Protein AF-U5CU03-F1 (afdb_monomer_lite)

Structure (mmCIF, N/CA/C/O backbone):
data_AF-U5CU03-F1
#
_entry.id   AF-U5CU03-F1
#
loop_
_atom_site.group_PDB
_atom_site.id
_atom_site.type_symbol
_atom_site.label_atom_id
_atom_site.label_alt_id
_atom_site.label_comp_id
_atom_site.label_asym_id
_atom_site.label_entity_id
_atom_site.label_seq_id
_atom_site.pdbx_PDB_ins_code
_atom_site.Cartn_x
_atom_site.Cartn_y
_atom_site.Cartn_z
_atom_site.occupancy
_atom_site.B_iso_or_equiv
_atom_site.auth_seq_id
_atom_site.auth_comp_id
_atom_site.auth_asym_id
_atom_site.auth_atom_id
_atom_site.pdbx_PDB_model_num
ATOM 1 N N . VAL A 1 1 ? 3.686 0.710 28.497 1.00 61.91 1 VAL A N 1
ATOM 2 C CA . VAL A 1 1 ? 3.026 -0.310 27.629 1.00 61.91 1 VAL A CA 1
ATOM 3 C C . VAL A 1 1 ? 1.518 -0.444 27.885 1.00 61.91 1 VAL A C 1
ATOM 5 O O . VAL A 1 1 ? 0.756 -0.283 26.942 1.00 61.91 1 VAL A O 1
ATOM 8 N N . LYS A 1 2 ? 1.032 -0.683 29.124 1.00 77.12 2 LYS A N 1
ATOM 9 C CA . LYS A 1 2 ? -0.429 -0.710 29.413 1.00 77.12 2 LYS A CA 1
ATOM 10 C C . LYS A 1 2 ? -1.143 0.608 29.060 1.00 77.12 2 LYS A C 1
ATOM 12 O O . LYS A 1 2 ? -2.299 0.576 28.653 1.00 77.12 2 LYS A O 1
ATOM 17 N N . GLU A 1 3 ? -0.453 1.739 29.200 1.00 85.81 3 GLU A N 1
ATOM 18 C CA . GLU A 1 3 ? -0.938 3.073 28.814 1.00 85.81 3 GLU A CA 1
ATOM 19 C C . GLU A 1 3 ? -1.166 3.189 27.306 1.00 85.81 3 GLU A C 1
ATOM 21 O O . GLU A 1 3 ? -2.251 3.584 26.898 1.00 85.81 3 GLU A O 1
ATOM 26 N N . SER A 1 4 ? -0.220 2.729 26.482 1.00 89.50 4 SER A N 1
ATOM 27 C CA . SER A 1 4 ? -0.341 2.715 25.018 1.00 89.50 4 SER A CA 1
ATOM 28 C C . SER A 1 4 ? -1.597 1.966 24.557 1.00 89.50 4 SER A C 1
ATOM 30 O O . SER A 1 4 ? -2.337 2.464 23.718 1.00 89.50 4 SER A O 1
ATOM 32 N N . LYS A 1 5 ? -1.928 0.825 25.185 1.00 90.62 5 LYS A N 1
ATOM 33 C CA . LYS A 1 5 ? -3.181 0.101 24.894 1.00 90.62 5 LYS A CA 1
ATOM 34 C C . LYS A 1 5 ? -4.428 0.920 25.225 1.00 90.62 5 LYS A C 1
ATOM 36 O O . LYS A 1 5 ? -5.411 0.845 24.493 1.00 90.62 5 LYS A O 1
ATOM 41 N N . LYS A 1 6 ? -4.418 1.666 26.334 1.00 92.06 6 LYS A N 1
ATOM 42 C CA . LYS A 1 6 ? -5.537 2.547 26.702 1.00 92.06 6 LYS A CA 1
ATOM 43 C C . LYS A 1 6 ? -5.660 3.707 25.714 1.00 92.06 6 LYS A C 1
ATOM 45 O O . LYS A 1 6 ? -6.768 3.963 25.266 1.00 92.06 6 LYS A O 1
ATOM 50 N N . LEU A 1 7 ? -4.545 4.329 25.328 1.00 93.12 7 LEU A N 1
ATOM 51 C CA . LEU A 1 7 ? -4.515 5.413 24.341 1.00 93.12 7 LEU A CA 1
ATOM 52 C C . LEU A 1 7 ? -5.059 4.964 22.983 1.00 93.12 7 LEU A C 1
ATOM 54 O O . LEU A 1 7 ? -5.975 5.593 22.470 1.00 93.12 7 LEU A O 1
ATOM 58 N N . VAL A 1 8 ? -4.596 3.823 22.461 1.00 94.12 8 VAL A N 1
ATOM 59 C CA . VAL A 1 8 ? -5.132 3.250 21.214 1.00 94.12 8 VAL A CA 1
ATOM 60 C C . VAL A 1 8 ? -6.638 3.008 21.336 1.00 94.12 8 VAL A C 1
ATOM 62 O O . VAL A 1 8 ? -7.392 3.360 20.439 1.00 94.12 8 VAL A O 1
ATOM 65 N N . LYS A 1 9 ? -7.123 2.466 22.461 1.00 93.00 9 LYS A N 1
ATOM 66 C CA . LYS A 1 9 ? -8.571 2.297 22.674 1.00 93.00 9 LYS A CA 1
ATOM 67 C C . LYS A 1 9 ? -9.333 3.627 22.708 1.00 93.00 9 LYS A C 1
ATOM 69 O O . LYS A 1 9 ? -10.459 3.670 22.220 1.00 93.00 9 LYS A O 1
ATOM 74 N N . CYS A 1 10 ? -8.746 4.688 23.261 1.00 93.56 10 CYS A N 1
ATOM 75 C CA . CYS A 1 10 ? -9.334 6.026 23.218 1.00 93.56 10 CYS A CA 1
ATOM 76 C C . CYS A 1 10 ? -9.418 6.549 21.780 1.00 93.56 10 CYS A C 1
ATOM 78 O O . CYS A 1 10 ? -10.484 7.009 21.384 1.00 93.56 10 CYS A O 1
ATOM 80 N N . PHE A 1 11 ? -8.350 6.410 20.989 1.00 94.94 11 PHE A N 1
ATOM 81 C CA . PHE A 1 11 ? -8.347 6.798 19.575 1.00 94.94 11 PHE A CA 1
ATOM 82 C C . PHE A 1 11 ? -9.355 5.999 18.748 1.00 94.94 11 PHE A C 1
ATOM 84 O O . PHE A 1 11 ? -10.099 6.581 17.967 1.00 94.94 11 PHE A O 1
ATOM 91 N N . LEU A 1 12 ? -9.481 4.691 18.983 1.00 93.62 12 LEU A N 1
ATOM 92 C CA . LEU A 1 12 ? -10.526 3.887 18.346 1.00 93.62 12 LEU A CA 1
ATOM 93 C C . LEU A 1 12 ? -11.929 4.377 18.706 1.00 93.62 12 LEU A C 1
ATOM 95 O O . LEU A 1 12 ? -12.807 4.428 17.851 1.00 93.62 12 LEU A O 1
ATOM 99 N N . ASN A 1 13 ? -12.163 4.739 19.969 1.00 92.69 13 ASN A N 1
ATOM 100 C CA . ASN A 1 13 ? -13.455 5.279 20.376 1.00 92.69 13 ASN A CA 1
ATOM 101 C C . ASN A 1 13 ? -13.724 6.659 19.759 1.00 92.69 13 ASN A C 1
ATOM 103 O O . ASN A 1 13 ? -14.860 6.952 19.398 1.00 92.69 13 ASN A O 1
ATOM 107 N N . TYR A 1 14 ? -12.688 7.484 19.617 1.00 92.94 14 TYR A N 1
ATOM 108 C CA . TYR A 1 14 ? -12.764 8.764 18.922 1.00 92.94 14 TYR A CA 1
ATOM 109 C C . TYR A 1 14 ? -13.146 8.573 17.447 1.00 92.94 14 TYR A C 1
ATOM 111 O O . TYR A 1 14 ? -14.161 9.112 17.012 1.00 92.94 14 TYR A O 1
ATOM 119 N N . LEU A 1 15 ? -12.442 7.693 16.730 1.00 91.81 15 LEU A N 1
ATOM 120 C CA . LEU A 1 15 ? -12.699 7.396 15.317 1.00 91.81 15 LEU A CA 1
ATOM 121 C C . LEU A 1 15 ? -14.082 6.792 15.054 1.00 91.81 15 LEU A C 1
ATOM 123 O O . LEU A 1 15 ? -14.630 6.950 13.970 1.00 91.81 15 LEU A O 1
ATOM 127 N N . LYS A 1 16 ? -14.692 6.122 16.039 1.00 86.06 16 LYS A N 1
ATOM 128 C CA . LYS A 1 16 ? -16.087 5.664 15.921 1.00 86.06 16 LYS A CA 1
ATOM 129 C C . LYS A 1 16 ? -17.089 6.815 15.817 1.00 86.06 16 LYS A C 1
ATOM 131 O O . LYS A 1 16 ? -18.131 6.627 15.194 1.00 86.06 16 LYS A O 1
ATOM 136 N N . HIS A 1 17 ? -16.792 7.962 16.426 1.00 88.25 17 HIS A N 1
ATOM 137 C CA . HIS A 1 17 ? -17.650 9.148 16.400 1.00 88.25 17 HIS A CA 1
ATOM 138 C C . HIS A 1 17 ? -17.268 10.093 15.260 1.00 88.25 17 HIS A C 1
ATOM 140 O O . HIS A 1 17 ? -18.156 10.652 14.622 1.00 88.25 17 HIS A O 1
ATOM 146 N N . ASP A 1 18 ? -15.971 10.230 14.985 1.00 88.69 18 ASP A N 1
ATOM 147 C CA . ASP A 1 18 ? -15.451 11.054 13.901 1.00 88.69 18 ASP A CA 1
ATOM 148 C C . ASP A 1 18 ? -14.496 10.250 13.017 1.00 88.69 18 ASP A C 1
ATOM 150 O O . ASP A 1 18 ? -13.311 10.096 13.307 1.00 88.69 18 ASP A O 1
ATOM 154 N N . LYS A 1 19 ? -15.031 9.721 11.916 1.00 86.19 19 LYS A N 1
ATOM 155 C CA . LYS A 1 19 ? -14.251 8.925 10.964 1.00 86.19 19 LYS A CA 1
ATOM 156 C C . LYS A 1 19 ? -13.464 9.781 9.959 1.00 86.19 19 LYS A C 1
ATOM 158 O O . LYS A 1 19 ? -12.804 9.214 9.089 1.00 86.19 19 LYS A O 1
ATOM 163 N N . SER A 1 20 ? -13.580 11.112 10.013 1.00 84.81 20 SER A N 1
ATOM 164 C CA . SER A 1 20 ? -12.952 12.012 9.034 1.00 84.81 20 SER A CA 1
ATOM 165 C C . SER A 1 20 ? -11.456 12.226 9.291 1.00 84.81 20 SER A C 1
ATOM 167 O O . SER A 1 20 ? -10.699 12.464 8.349 1.00 84.81 20 SER A O 1
ATOM 169 N N . GLU A 1 21 ? -11.018 12.036 10.537 1.00 88.88 21 GLU A N 1
ATOM 170 C CA . GLU A 1 21 ? -9.627 12.184 10.970 1.00 88.88 21 GLU A CA 1
ATOM 171 C C . GLU A 1 21 ? -8.762 10.981 10.568 1.00 88.88 21 GLU A C 1
ATOM 173 O O . GLU A 1 21 ? -8.429 10.099 11.362 1.00 88.88 21 GLU A O 1
ATOM 178 N N . VAL A 1 22 ? -8.384 10.938 9.290 1.00 91.94 22 VAL A N 1
ATOM 179 C CA . VAL A 1 22 ? -7.551 9.866 8.724 1.00 91.94 22 VAL A CA 1
ATOM 180 C C . VAL A 1 22 ? -6.129 9.832 9.295 1.00 91.94 22 VAL A C 1
ATOM 182 O O . VAL A 1 22 ? -5.530 8.761 9.326 1.00 91.94 22 VAL A O 1
ATOM 185 N N . SER A 1 23 ? -5.604 10.960 9.781 1.00 92.81 23 SER A N 1
ATOM 186 C CA . SER A 1 23 ? -4.267 11.085 10.388 1.00 92.81 23 SER A CA 1
ATOM 187 C C . SER A 1 23 ? -4.085 10.142 11.582 1.00 92.81 23 SER A C 1
ATOM 189 O O . SER A 1 23 ? -3.094 9.417 11.670 1.00 92.81 23 SER A O 1
ATOM 191 N N . VAL A 1 24 ? -5.111 10.042 12.432 1.00 94.25 24 VAL A N 1
ATOM 192 C CA . VAL A 1 24 ? -5.109 9.213 13.646 1.00 94.25 24 VAL A CA 1
ATOM 193 C C . VAL A 1 24 ? -4.929 7.723 13.324 1.00 94.25 24 VAL A C 1
ATOM 195 O O . VAL A 1 24 ? -4.368 6.976 14.129 1.00 94.25 24 VAL A O 1
ATOM 198 N N . LEU A 1 25 ? -5.364 7.267 12.142 1.00 95.00 25 LEU A N 1
ATOM 199 C CA . LEU A 1 25 ? -5.126 5.892 11.685 1.00 95.00 25 LEU A CA 1
ATOM 200 C C . LEU A 1 25 ? -3.619 5.635 11.511 1.00 95.00 25 LEU A C 1
ATOM 202 O O . LEU A 1 25 ? -3.097 4.625 11.981 1.00 95.00 25 LEU A O 1
ATOM 206 N N . PHE A 1 26 ? -2.891 6.571 10.905 1.00 95.06 26 PHE A N 1
ATOM 207 C CA . PHE A 1 26 ? -1.443 6.446 10.729 1.00 95.06 26 PHE A CA 1
ATOM 208 C C . PHE A 1 26 ? -0.698 6.581 12.061 1.00 95.06 26 PHE A C 1
ATOM 210 O O . PHE A 1 26 ? 0.231 5.810 12.314 1.00 95.06 26 PHE A O 1
ATOM 217 N N . ASP A 1 27 ? -1.160 7.449 12.963 1.00 93.81 27 ASP A N 1
ATOM 218 C CA . ASP A 1 27 ? -0.589 7.579 14.309 1.00 93.81 27 ASP A CA 1
ATOM 219 C C . ASP A 1 27 ? -0.725 6.286 15.116 1.00 93.81 27 ASP A C 1
ATOM 221 O O . ASP A 1 27 ? 0.233 5.827 15.743 1.00 93.81 27 ASP A O 1
ATOM 225 N N . MET A 1 28 ? -1.895 5.641 15.081 1.00 94.81 28 MET A N 1
ATOM 226 C CA . MET A 1 28 ? -2.114 4.374 15.781 1.00 94.81 28 MET A CA 1
ATOM 227 C C . MET A 1 28 ? -1.259 3.234 15.218 1.00 94.81 28 MET A C 1
ATOM 229 O O . MET A 1 28 ? -0.881 2.347 15.981 1.00 94.81 28 MET A O 1
ATOM 233 N N . ILE A 1 29 ? -0.936 3.239 13.917 1.00 94.62 29 ILE A N 1
ATOM 234 C CA . ILE A 1 29 ? -0.059 2.230 13.294 1.00 94.62 29 ILE A CA 1
ATOM 235 C C . ILE A 1 29 ? 1.344 2.235 13.910 1.00 94.62 29 ILE A C 1
ATOM 237 O O . ILE A 1 29 ? 1.949 1.167 14.027 1.00 94.62 29 ILE A O 1
ATOM 241 N N . SER A 1 30 ? 1.829 3.386 14.391 1.00 93.38 30 SER A N 1
ATOM 242 C CA . SER A 1 30 ? 3.156 3.503 15.016 1.00 93.38 30 SER A CA 1
ATOM 243 C C . SER A 1 30 ? 3.377 2.517 16.172 1.00 93.38 30 SER A C 1
ATOM 245 O O . SER A 1 30 ? 4.510 2.127 16.454 1.00 93.38 30 SER A O 1
ATOM 247 N N . ILE A 1 31 ? 2.302 2.030 16.810 1.00 93.62 31 ILE A N 1
ATOM 248 C CA . ILE A 1 31 ? 2.400 1.043 17.889 1.00 93.62 31 ILE A CA 1
ATOM 249 C C . ILE A 1 31 ? 3.014 -0.285 17.436 1.00 93.62 31 ILE A C 1
ATOM 251 O O . ILE A 1 31 ? 3.605 -0.989 18.254 1.00 93.62 31 ILE A O 1
ATOM 255 N N . PHE A 1 32 ? 2.884 -0.624 16.151 1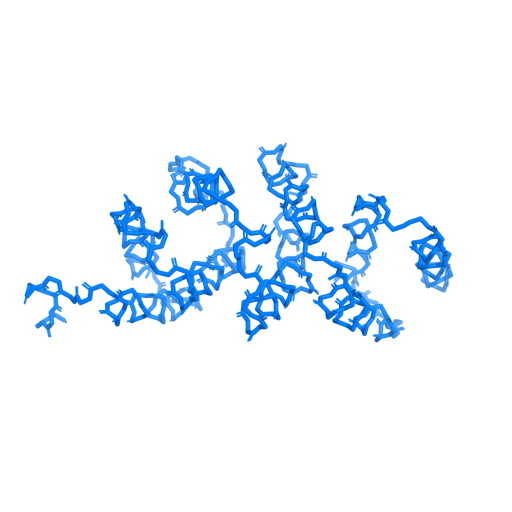.00 93.12 32 PHE A N 1
ATOM 256 C CA . PHE A 1 32 ? 3.438 -1.842 15.563 1.00 93.12 32 PHE A CA 1
ATOM 257 C C . PHE A 1 32 ? 4.921 -1.712 15.197 1.00 93.12 32 PHE A C 1
ATOM 259 O O . PHE A 1 32 ? 5.561 -2.727 14.944 1.00 93.12 32 PHE A O 1
ATOM 266 N N . LEU A 1 33 ? 5.483 -0.500 15.241 1.00 92.06 33 LEU A N 1
ATOM 267 C CA . LEU A 1 33 ? 6.923 -0.267 15.084 1.00 92.06 33 LEU A CA 1
ATOM 268 C C . LEU A 1 33 ? 7.701 -0.622 16.357 1.00 92.06 33 LEU A C 1
ATOM 270 O O . LEU A 1 33 ? 8.912 -0.834 16.330 1.00 92.06 33 LEU A O 1
ATOM 274 N N . VAL A 1 34 ? 7.009 -0.700 17.496 1.00 89.44 34 VAL A N 1
ATOM 275 C CA . VAL A 1 34 ? 7.620 -0.997 18.789 1.00 89.44 34 VAL A CA 1
ATOM 276 C C . VAL A 1 34 ? 7.408 -2.462 19.144 1.00 89.44 34 VAL A C 1
ATOM 278 O O . VAL A 1 34 ? 6.284 -2.961 19.207 1.00 89.44 34 VAL A O 1
ATOM 281 N N . HIS A 1 35 ? 8.497 -3.146 19.488 1.00 82.50 35 HIS A N 1
ATOM 282 C CA . HIS A 1 35 ? 8.444 -4.512 19.993 1.00 82.50 35 HIS A CA 1
ATOM 283 C C . HIS A 1 35 ? 7.730 -4.540 21.350 1.00 82.50 35 HIS A C 1
ATOM 285 O O . HIS A 1 35 ? 8.238 -4.065 22.367 1.00 82.50 35 HIS A O 1
ATOM 291 N N . THR A 1 36 ? 6.525 -5.101 21.375 1.00 85.25 36 THR A N 1
ATOM 292 C CA . THR A 1 36 ? 5.661 -5.126 22.555 1.00 85.25 36 THR A CA 1
ATOM 293 C C . THR A 1 36 ? 5.034 -6.498 22.745 1.00 85.25 36 THR A C 1
ATOM 295 O O . THR A 1 36 ? 4.655 -7.166 21.791 1.00 85.25 36 THR A O 1
ATOM 298 N N . ARG A 1 37 ? 4.891 -6.922 24.006 1.00 86.06 37 ARG A N 1
ATOM 299 C CA . ARG A 1 37 ? 4.164 -8.152 24.376 1.00 86.06 37 ARG A CA 1
ATOM 300 C C . ARG A 1 37 ? 2.657 -7.934 24.503 1.00 86.06 37 ARG A C 1
ATOM 302 O O . ARG A 1 37 ? 1.931 -8.848 24.882 1.00 86.06 37 ARG A O 1
ATOM 309 N N . ILE A 1 38 ? 2.188 -6.705 24.289 1.00 88.25 38 ILE A N 1
ATOM 310 C CA . ILE A 1 38 ? 0.762 -6.418 24.339 1.00 88.25 38 ILE A CA 1
ATOM 311 C C . ILE A 1 38 ? 0.102 -6.910 23.067 1.00 88.25 38 ILE A C 1
ATOM 313 O O . ILE A 1 38 ? 0.483 -6.534 21.966 1.00 88.25 38 ILE A O 1
ATOM 317 N N . ASP A 1 39 ? -0.964 -7.672 23.266 1.00 89.12 39 ASP A N 1
ATOM 318 C CA . ASP A 1 39 ? -1.845 -8.065 22.190 1.00 89.12 39 ASP A CA 1
ATOM 319 C C . ASP A 1 39 ? -2.685 -6.873 21.686 1.00 89.12 39 ASP A C 1
ATOM 321 O O . ASP A 1 39 ? -3.518 -6.308 22.422 1.00 89.12 39 ASP A O 1
ATOM 325 N N . TYR A 1 40 ? -2.421 -6.516 20.426 1.00 93.25 40 TYR A N 1
ATOM 326 C CA . TYR A 1 40 ? -3.107 -5.510 19.613 1.00 93.25 40 TYR A CA 1
ATOM 327 C C . TYR A 1 40 ? -3.953 -6.135 18.493 1.00 93.25 40 TYR A C 1
ATOM 329 O O . TYR A 1 40 ? -4.278 -5.450 17.528 1.00 93.25 40 TYR A O 1
ATOM 337 N N . THR A 1 41 ? -4.349 -7.407 18.614 1.00 93.25 41 THR A N 1
ATOM 338 C CA . THR A 1 41 ? -5.242 -8.075 17.648 1.00 93.25 41 THR A CA 1
ATOM 339 C C . THR A 1 41 ? -6.502 -7.248 17.381 1.00 93.25 41 THR A C 1
ATOM 341 O O . THR A 1 41 ? -6.836 -7.029 16.227 1.00 93.25 41 THR A O 1
ATOM 344 N N . PHE A 1 42 ? -7.087 -6.632 18.415 1.00 94.25 42 PHE A N 1
ATOM 345 C CA . PHE A 1 42 ? -8.236 -5.724 18.272 1.00 94.25 42 PHE A CA 1
ATOM 346 C C . PHE A 1 42 ? -7.994 -4.538 17.316 1.00 94.25 42 PHE A C 1
ATOM 348 O O . PHE A 1 42 ? -8.926 -4.061 16.679 1.00 94.25 42 PHE A O 1
ATOM 355 N N . LEU A 1 43 ? -6.758 -4.027 17.234 1.00 95.00 43 LEU A N 1
ATOM 356 C CA . LEU A 1 43 ? -6.403 -2.937 16.323 1.00 95.00 43 LEU A CA 1
ATOM 357 C C . LEU A 1 43 ? -6.191 -3.470 14.900 1.00 95.00 43 LEU A C 1
ATOM 359 O O . LEU A 1 43 ? -6.582 -2.816 13.941 1.00 95.00 43 LEU A O 1
ATOM 363 N N . LYS A 1 44 ? -5.615 -4.671 14.760 1.00 94.31 44 LYS A N 1
ATOM 364 C CA . LYS A 1 44 ? -5.492 -5.343 13.458 1.00 94.31 44 LYS A CA 1
ATOM 365 C C . LYS A 1 44 ? -6.870 -5.644 12.863 1.00 94.31 44 LYS A C 1
ATOM 367 O O . LYS A 1 44 ? -7.120 -5.315 11.711 1.00 94.31 44 LYS A O 1
ATOM 372 N N . GLU A 1 45 ? -7.768 -6.205 13.672 1.00 95.12 45 GLU A N 1
ATOM 373 C CA . GLU A 1 45 ? -9.163 -6.469 13.303 1.00 95.12 45 GLU A CA 1
ATOM 374 C C . GLU A 1 45 ? -9.899 -5.185 12.929 1.00 95.12 45 GLU A C 1
ATOM 376 O O . GLU A 1 45 ? -10.626 -5.176 11.946 1.00 95.12 45 GLU A O 1
ATOM 381 N N . PHE A 1 46 ? -9.671 -4.085 13.654 1.00 95.44 46 PHE A N 1
ATOM 382 C CA . PHE A 1 46 ? -10.238 -2.788 13.292 1.00 95.44 46 PHE A CA 1
ATOM 383 C C . PHE A 1 46 ? -9.800 -2.338 11.888 1.00 95.44 46 PHE A C 1
ATOM 385 O O . PHE A 1 46 ? -10.646 -1.942 11.090 1.00 95.44 46 PHE A O 1
ATOM 392 N N . TYR A 1 47 ? -8.511 -2.434 11.545 1.00 96.12 47 TYR A N 1
ATOM 393 C CA . TYR A 1 47 ? -8.054 -2.052 10.203 1.00 96.12 47 TYR A CA 1
ATOM 394 C C . TYR A 1 47 ? -8.625 -2.933 9.096 1.00 96.12 47 TYR A C 1
ATOM 396 O O . TYR A 1 47 ? -8.993 -2.419 8.043 1.00 96.12 47 TYR A O 1
ATOM 404 N N . VAL A 1 48 ? -8.729 -4.240 9.329 1.00 94.31 48 VAL A N 1
ATOM 405 C CA . VAL A 1 48 ? -9.284 -5.162 8.334 1.00 94.31 48 VAL A CA 1
ATOM 406 C C . VAL A 1 48 ? -10.797 -4.967 8.215 1.00 94.31 48 VAL A C 1
ATOM 408 O O . VAL A 1 48 ? -11.294 -4.607 7.158 1.00 94.31 48 VAL A O 1
ATOM 411 N N . ILE A 1 49 ? -11.538 -5.126 9.305 1.00 93.56 49 ILE A N 1
ATOM 412 C CA . ILE A 1 49 ? -13.001 -5.197 9.265 1.00 93.56 49 ILE A CA 1
ATOM 413 C C . ILE A 1 49 ? -13.616 -3.800 9.145 1.00 93.56 49 ILE A C 1
ATOM 415 O O . ILE A 1 49 ? -14.417 -3.534 8.257 1.00 93.56 49 ILE A O 1
ATOM 419 N N . GLU A 1 50 ? -13.253 -2.867 10.022 1.00 93.06 50 GLU A N 1
ATOM 420 C CA . GLU A 1 50 ? -13.929 -1.564 10.051 1.00 93.06 50 GLU A CA 1
ATOM 421 C C . GLU A 1 50 ? -13.426 -0.645 8.936 1.00 93.06 50 GLU A C 1
ATOM 423 O O . GLU A 1 50 ? -14.231 0.030 8.298 1.00 93.06 50 GLU A O 1
ATOM 428 N N . VAL A 1 51 ? -12.114 -0.627 8.674 1.00 93.88 51 VAL A N 1
ATOM 429 C CA . VAL A 1 51 ? -11.520 0.297 7.695 1.00 93.88 51 VAL A CA 1
ATOM 430 C C . VAL A 1 51 ? -11.499 -0.296 6.285 1.00 93.88 51 VAL A C 1
ATOM 432 O O . VAL A 1 51 ? -12.073 0.298 5.371 1.00 93.88 51 VAL A O 1
ATOM 435 N N . ALA A 1 52 ? -10.866 -1.454 6.074 1.00 93.81 52 ALA A N 1
ATOM 436 C CA . ALA A 1 52 ? -10.752 -2.033 4.735 1.00 93.81 52 ALA A CA 1
ATOM 437 C C . ALA A 1 52 ? -12.105 -2.531 4.201 1.00 93.81 52 ALA A C 1
ATOM 439 O O . ALA A 1 52 ? -12.433 -2.243 3.046 1.00 93.81 52 ALA A O 1
ATOM 440 N N . GLU A 1 53 ? -12.911 -3.201 5.028 1.00 93.88 53 GLU A N 1
ATOM 441 C CA . GLU A 1 53 ? -14.228 -3.707 4.617 1.00 93.88 53 GLU A CA 1
ATOM 442 C C . GLU A 1 53 ? -15.349 -2.675 4.823 1.00 93.88 53 GLU A C 1
ATOM 444 O O . GLU A 1 53 ? -16.143 -2.428 3.914 1.00 93.88 53 GLU A O 1
ATOM 449 N N . GLY A 1 54 ? -15.390 -2.020 5.986 1.00 92.44 54 GLY A N 1
ATOM 450 C CA . GLY A 1 54 ? -16.518 -1.182 6.400 1.00 92.44 54 GLY A CA 1
ATOM 451 C C . GLY A 1 54 ? -16.551 0.253 5.859 1.00 92.44 54 GLY A C 1
ATOM 452 O O . GLY A 1 54 ? -17.635 0.843 5.795 1.00 92.44 54 GLY A O 1
ATOM 453 N N . TYR A 1 55 ? -15.419 0.863 5.482 1.00 94.06 55 TYR A N 1
ATOM 454 C CA . TYR A 1 55 ? -15.436 2.261 5.026 1.00 94.06 55 TYR A CA 1
ATOM 455 C C . TYR A 1 55 ? -16.027 2.400 3.610 1.00 94.06 55 TYR A C 1
ATOM 457 O O . TYR A 1 55 ? -15.733 1.596 2.722 1.00 94.06 55 TYR A O 1
ATOM 465 N N . PRO A 1 56 ? -16.814 3.460 3.344 1.00 93.75 56 PRO A N 1
ATOM 466 C CA . PRO A 1 56 ? -17.285 3.764 1.999 1.00 93.75 56 PRO A CA 1
ATOM 467 C C . PRO A 1 56 ? -16.120 4.177 1.091 1.00 93.75 56 PRO A C 1
ATOM 469 O O . PRO A 1 56 ? -15.104 4.707 1.551 1.00 93.75 56 PRO A O 1
ATOM 472 N N . ALA A 1 57 ? -16.288 3.999 -0.220 1.00 94.12 57 ALA A N 1
ATOM 473 C CA . ALA A 1 57 ? -15.233 4.253 -1.202 1.00 94.12 57 ALA A CA 1
ATOM 474 C C . ALA A 1 57 ? -14.654 5.679 -1.130 1.00 94.12 57 ALA A C 1
AT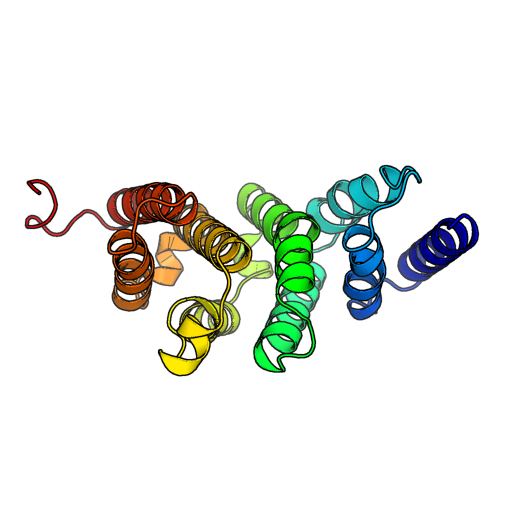OM 476 O O . ALA A 1 57 ? -13.437 5.848 -1.162 1.00 94.12 57 ALA A O 1
ATOM 477 N N . GLN A 1 58 ? -15.497 6.693 -0.906 1.00 93.25 58 GLN A N 1
ATOM 478 C CA . GLN A 1 58 ? -15.050 8.081 -0.747 1.00 93.25 58 GLN A CA 1
ATOM 479 C C . GLN A 1 58 ? -14.065 8.257 0.420 1.00 93.25 58 GLN A C 1
ATOM 481 O O . GLN A 1 58 ? -13.101 9.009 0.315 1.00 93.25 58 GLN A O 1
ATOM 486 N N . MET A 1 59 ? -14.277 7.549 1.531 1.00 94.06 59 MET A N 1
ATOM 487 C CA . MET A 1 59 ? -13.367 7.601 2.674 1.00 94.06 59 MET A CA 1
ATOM 488 C C . MET A 1 59 ? -12.066 6.851 2.399 1.00 94.06 59 MET A C 1
ATOM 490 O O . MET A 1 59 ? -10.998 7.344 2.754 1.00 94.06 59 MET A O 1
ATOM 494 N N . LYS A 1 60 ? -12.138 5.701 1.716 1.00 95.44 60 LYS A N 1
ATOM 495 C CA . LYS A 1 60 ? -10.949 4.965 1.256 1.00 95.44 60 LYS A CA 1
ATOM 496 C C . LYS A 1 60 ? -10.094 5.825 0.321 1.00 95.44 60 LYS A C 1
ATOM 498 O O . LYS A 1 60 ? -8.873 5.841 0.450 1.00 95.44 60 LYS A O 1
ATOM 503 N N . LYS A 1 61 ? -10.733 6.604 -0.558 1.00 95.62 61 LYS A N 1
ATOM 504 C CA . LYS A 1 61 ? -10.071 7.585 -1.425 1.00 95.62 61 LYS A CA 1
ATOM 505 C C . LYS A 1 61 ? -9.364 8.680 -0.624 1.00 95.62 61 LYS A C 1
ATOM 507 O O . LYS A 1 61 ? -8.196 8.967 -0.891 1.00 95.62 61 LYS A O 1
ATOM 512 N N . THR A 1 62 ? -10.036 9.273 0.367 1.00 95.38 62 THR A N 1
ATOM 513 C CA . THR A 1 62 ? -9.426 10.277 1.259 1.00 95.38 62 THR A CA 1
ATOM 514 C C . THR A 1 62 ? -8.223 9.701 2.001 1.00 95.38 62 THR A C 1
ATOM 516 O O . THR A 1 62 ? -7.172 10.336 2.051 1.00 95.38 62 THR A O 1
ATOM 519 N N . LEU A 1 63 ? -8.346 8.476 2.515 1.00 96.00 63 LEU A N 1
ATOM 520 C CA . LEU A 1 63 ? -7.272 7.775 3.212 1.00 96.00 63 LEU A CA 1
ATOM 521 C C . LEU A 1 63 ? -6.065 7.543 2.298 1.00 96.00 63 LEU A C 1
ATOM 523 O O . LEU A 1 63 ? -4.941 7.875 2.670 1.00 96.00 63 LEU A O 1
ATOM 527 N N . LEU A 1 64 ? -6.293 7.027 1.088 1.00 96.94 64 LEU A N 1
ATOM 528 C CA . LEU A 1 64 ? -5.235 6.819 0.101 1.00 96.94 64 LEU A CA 1
ATOM 529 C C . LEU A 1 64 ? -4.555 8.139 -0.281 1.00 96.94 64 LEU A C 1
ATOM 531 O O . LEU A 1 64 ? -3.332 8.207 -0.347 1.00 96.94 64 LEU A O 1
ATOM 535 N N . SER A 1 65 ? -5.336 9.199 -0.484 1.00 96.00 65 SER A N 1
ATOM 536 C CA . SER A 1 65 ? -4.812 10.529 -0.813 1.00 96.00 65 SER A CA 1
ATOM 537 C C . SER A 1 65 ? -3.935 11.079 0.314 1.00 96.00 65 SER A C 1
ATOM 539 O O . SER A 1 65 ? -2.866 11.627 0.052 1.00 96.00 65 SER A O 1
ATOM 541 N N . HIS A 1 66 ? -4.349 10.882 1.569 1.00 96.38 66 HIS A N 1
ATOM 542 C CA . HIS A 1 66 ? -3.561 11.270 2.733 1.00 96.38 66 HIS A CA 1
ATOM 543 C C . HIS A 1 66 ? -2.261 10.461 2.838 1.00 96.38 66 HIS A C 1
ATOM 545 O O . HIS A 1 66 ? -1.199 11.049 3.017 1.00 96.38 66 HIS A O 1
ATOM 551 N N . PHE A 1 67 ? -2.300 9.143 2.616 1.00 97.00 67 PHE A N 1
ATOM 552 C CA . PHE A 1 67 ? -1.087 8.320 2.555 1.00 97.00 67 PHE A CA 1
ATOM 553 C C . PHE A 1 67 ? -0.103 8.809 1.482 1.00 97.00 67 PHE A C 1
ATOM 555 O O . PHE A 1 67 ? 1.087 8.955 1.753 1.00 97.00 67 PHE A O 1
ATOM 562 N N . LEU A 1 68 ? -0.593 9.108 0.274 1.00 96.31 68 LEU A N 1
ATOM 563 C CA . LEU A 1 68 ? 0.248 9.616 -0.813 1.00 96.31 68 LEU A CA 1
ATOM 564 C C . LEU A 1 68 ? 0.856 10.983 -0.489 1.00 96.31 68 LEU A C 1
ATOM 566 O O . LEU A 1 68 ? 1.969 11.268 -0.932 1.00 96.31 68 LEU A O 1
ATOM 570 N N . HIS A 1 69 ? 0.146 11.819 0.272 1.00 95.81 69 HIS A N 1
ATOM 571 C CA . HIS A 1 69 ? 0.679 13.080 0.776 1.00 95.81 69 HIS A CA 1
ATOM 572 C C . HIS A 1 69 ? 1.810 12.845 1.786 1.00 95.81 69 HIS A C 1
ATOM 574 O O . HIS A 1 69 ? 2.903 13.367 1.581 1.00 95.81 69 HIS A O 1
ATOM 580 N N . LEU A 1 70 ? 1.588 11.998 2.799 1.00 95.19 70 LEU A N 1
ATOM 581 C CA . LEU A 1 70 ? 2.595 11.650 3.811 1.00 95.19 70 LEU A CA 1
ATOM 582 C C . LEU A 1 70 ? 3.864 11.054 3.180 1.00 95.19 70 LEU A C 1
ATOM 584 O O . LEU A 1 70 ? 4.980 11.407 3.564 1.00 95.19 70 LEU A O 1
ATOM 588 N N . PHE A 1 71 ? 3.694 10.187 2.175 1.00 94.12 71 PHE A N 1
ATOM 589 C CA . PHE A 1 71 ? 4.799 9.588 1.426 1.00 94.12 71 PHE A CA 1
ATOM 590 C C . PHE A 1 71 ? 5.625 10.650 0.684 1.00 94.12 71 PHE A C 1
ATOM 592 O O . PHE A 1 71 ? 6.851 10.653 0.756 1.00 94.12 71 PHE A O 1
ATOM 599 N N . GLN A 1 72 ? 4.964 11.582 -0.011 1.00 92.06 72 GLN A N 1
ATOM 600 C CA . GLN A 1 72 ? 5.638 12.645 -0.767 1.00 92.06 72 GLN A CA 1
ATOM 601 C C . GLN A 1 72 ? 6.314 13.681 0.131 1.00 92.06 72 GLN A C 1
ATOM 603 O O . GLN A 1 72 ? 7.400 14.157 -0.194 1.00 92.06 72 GLN A O 1
ATOM 608 N N . ALA A 1 73 ? 5.679 14.024 1.251 1.00 93.50 73 ALA A N 1
ATOM 609 C CA . ALA A 1 73 ? 6.206 14.976 2.219 1.00 93.50 73 ALA A CA 1
ATOM 610 C C . ALA A 1 73 ? 7.377 14.404 3.045 1.00 93.50 73 ALA A C 1
ATOM 612 O O . ALA A 1 73 ? 8.034 15.158 3.759 1.00 93.50 73 ALA A O 1
ATOM 613 N N . LYS A 1 74 ? 7.667 13.096 2.926 1.00 91.69 74 LYS A N 1
ATOM 614 C CA . LYS A 1 74 ? 8.668 12.368 3.727 1.00 91.69 74 LYS A CA 1
ATOM 615 C C . LYS A 1 74 ? 8.452 12.549 5.240 1.00 91.69 74 LYS A C 1
ATOM 617 O O . LYS A 1 74 ? 9.409 12.610 6.007 1.00 91.69 74 LYS A O 1
ATOM 622 N N . GLU A 1 75 ? 7.193 12.640 5.670 1.00 91.50 75 GLU A N 1
ATOM 623 C CA . GLU A 1 75 ? 6.839 12.840 7.085 1.00 91.50 75 GLU A CA 1
ATOM 624 C C . GLU A 1 75 ? 6.980 11.557 7.914 1.00 91.50 75 GLU A C 1
ATOM 626 O O . GLU A 1 75 ? 7.192 11.613 9.124 1.00 91.50 75 GLU A O 1
ATOM 631 N N . LEU A 1 76 ? 6.890 10.396 7.259 1.00 92.44 76 LEU A N 1
ATOM 632 C CA . LEU A 1 76 ? 7.010 9.081 7.881 1.00 92.44 76 LEU A CA 1
ATOM 633 C C . LEU A 1 76 ? 8.316 8.390 7.472 1.00 92.44 76 LEU A C 1
ATOM 635 O O . LEU A 1 76 ? 8.724 8.440 6.311 1.00 92.44 76 LEU A O 1
ATOM 639 N N . GLY A 1 77 ? 8.944 7.690 8.420 1.00 93.94 77 GLY A N 1
ATOM 640 C CA . GLY A 1 77 ? 10.080 6.806 8.135 1.00 93.94 77 GLY A CA 1
ATOM 641 C C . GLY A 1 77 ? 9.662 5.55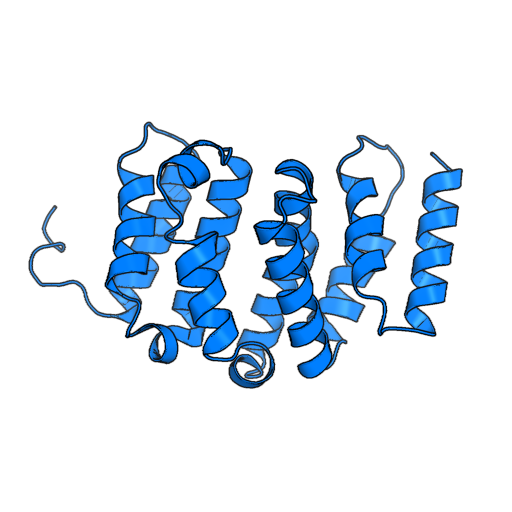0 7.358 1.00 93.94 77 GLY A C 1
ATOM 642 O O . GLY A 1 77 ? 8.491 5.165 7.375 1.00 93.94 77 GLY A O 1
ATOM 643 N N . HIS A 1 78 ? 10.619 4.876 6.711 1.00 95.06 78 HIS A N 1
ATOM 644 C CA . HIS A 1 78 ? 10.335 3.707 5.865 1.00 95.06 78 HIS A CA 1
ATOM 645 C C . HIS A 1 78 ? 9.622 2.575 6.612 1.00 95.06 78 HIS A C 1
ATOM 647 O O . HIS A 1 78 ? 8.618 2.082 6.109 1.00 95.06 78 HIS A O 1
ATOM 653 N N . ASP A 1 79 ? 10.037 2.236 7.838 1.00 95.81 79 ASP A N 1
ATOM 654 C CA . ASP A 1 79 ? 9.357 1.206 8.639 1.00 95.81 79 ASP A CA 1
ATOM 655 C C . ASP A 1 79 ? 7.872 1.538 8.870 1.00 95.81 79 ASP A C 1
ATOM 657 O O . ASP A 1 79 ? 7.002 0.669 8.808 1.00 95.81 79 ASP A O 1
ATOM 661 N N . HIS A 1 80 ? 7.551 2.817 9.093 1.00 96.38 80 HIS A N 1
ATOM 662 C CA . HIS A 1 80 ? 6.169 3.266 9.269 1.00 96.38 80 HIS A CA 1
ATOM 663 C C . HIS A 1 80 ? 5.387 3.166 7.961 1.00 96.38 80 HIS A C 1
ATOM 665 O O . HIS A 1 80 ? 4.249 2.692 7.966 1.00 96.38 80 HIS A O 1
ATOM 671 N N . LEU A 1 81 ? 5.993 3.542 6.833 1.00 96.75 81 LEU A N 1
ATOM 672 C CA . LEU A 1 81 ? 5.383 3.376 5.513 1.00 96.75 81 LEU A CA 1
ATOM 673 C C . LEU A 1 81 ? 5.105 1.901 5.209 1.00 96.75 81 LEU A C 1
ATOM 675 O O . LEU A 1 81 ? 3.988 1.574 4.815 1.00 96.75 81 LEU A O 1
ATOM 679 N N . VAL A 1 82 ? 6.066 1.015 5.473 1.00 97.31 82 VAL A N 1
ATOM 680 C CA . VAL A 1 82 ? 5.941 -0.436 5.275 1.00 97.31 82 VAL A CA 1
ATOM 681 C C . VAL A 1 82 ? 4.757 -0.984 6.059 1.00 97.31 82 VAL A C 1
ATOM 683 O O . VAL A 1 82 ? 3.854 -1.584 5.480 1.00 97.31 82 VAL A O 1
ATOM 686 N N . VAL A 1 83 ? 4.695 -0.720 7.367 1.00 96.94 83 VAL A N 1
ATOM 687 C CA . VAL A 1 83 ? 3.584 -1.216 8.190 1.00 96.94 83 VAL A CA 1
ATOM 688 C C . VAL A 1 83 ? 2.255 -0.582 7.768 1.00 96.94 83 VAL A C 1
ATOM 690 O O . VAL A 1 83 ? 1.228 -1.260 7.772 1.00 96.94 83 VAL A O 1
ATOM 693 N N . SER A 1 84 ? 2.252 0.686 7.349 1.00 97.31 84 SER A N 1
ATOM 694 C CA . SER A 1 84 ? 1.045 1.338 6.824 1.00 97.31 84 SER A CA 1
ATOM 695 C C . SER A 1 84 ? 0.550 0.676 5.542 1.00 97.31 84 SER A C 1
ATOM 697 O O . SER A 1 84 ? -0.653 0.474 5.376 1.00 97.31 84 SER A O 1
ATOM 699 N N . MET A 1 85 ? 1.457 0.281 4.650 1.00 97.75 85 MET A N 1
ATOM 700 C CA . MET A 1 85 ? 1.101 -0.449 3.438 1.00 97.75 85 MET A CA 1
ATOM 701 C C . MET A 1 85 ? 0.534 -1.832 3.763 1.00 97.75 85 MET A C 1
ATOM 703 O O . MET A 1 85 ? -0.570 -2.144 3.318 1.00 97.75 85 MET A O 1
ATOM 707 N N . GLN A 1 86 ? 1.218 -2.601 4.611 1.00 96.25 86 GLN A N 1
ATOM 708 C CA . GLN A 1 86 ? 0.825 -3.966 4.981 1.00 96.25 86 GLN A CA 1
ATOM 709 C C . GLN A 1 86 ? -0.503 -4.037 5.739 1.00 96.25 86 GLN A C 1
ATOM 711 O O . GLN A 1 86 ? -1.323 -4.916 5.484 1.00 96.25 86 GLN A O 1
ATOM 716 N N . MET A 1 87 ? -0.707 -3.138 6.704 1.00 95.62 87 MET A N 1
ATOM 717 C CA . MET A 1 87 ? -1.832 -3.218 7.640 1.00 95.62 87 MET A CA 1
ATOM 718 C C . MET A 1 87 ? -3.067 -2.462 7.163 1.00 95.62 87 MET A C 1
ATOM 720 O O . MET A 1 87 ? -4.170 -2.781 7.605 1.00 95.62 87 MET A O 1
ATOM 724 N N . LEU A 1 88 ? -2.888 -1.449 6.311 1.00 96.44 88 LEU A N 1
ATOM 725 C CA . LEU A 1 88 ? -3.949 -0.509 5.969 1.00 96.44 88 LEU A CA 1
ATOM 726 C C . LEU A 1 88 ? -4.133 -0.356 4.459 1.00 96.44 88 LEU A C 1
ATOM 728 O O . LEU A 1 88 ? -5.199 -0.699 3.951 1.00 96.44 88 LEU A O 1
ATOM 732 N N . ILE A 1 89 ? -3.124 0.124 3.728 1.00 97.56 89 ILE A N 1
ATOM 733 C CA . ILE A 1 89 ? -3.307 0.511 2.318 1.00 97.56 89 ILE A CA 1
ATOM 734 C C . ILE A 1 89 ? -3.581 -0.701 1.423 1.00 97.56 89 ILE A C 1
ATOM 736 O O . ILE A 1 89 ? -4.579 -0.707 0.702 1.00 97.56 89 ILE A O 1
ATOM 740 N N . LEU A 1 90 ? -2.737 -1.735 1.470 1.00 97.50 90 LEU A N 1
ATOM 741 C CA . LEU A 1 90 ? -2.882 -2.906 0.602 1.00 97.50 90 LEU A CA 1
ATOM 742 C C . LEU A 1 90 ? -4.153 -3.713 0.913 1.00 97.50 90 LEU A C 1
ATOM 744 O O . LEU A 1 90 ? -4.881 -4.005 -0.039 1.00 97.50 90 LEU A O 1
ATOM 748 N N . PRO A 1 91 ? -4.501 -4.023 2.183 1.00 97.06 91 PRO A N 1
ATOM 749 C CA . PRO A 1 91 ? -5.764 -4.697 2.492 1.00 97.06 91 PRO A CA 1
ATOM 750 C C . PRO A 1 91 ? -6.993 -3.894 2.052 1.00 97.06 91 PRO A C 1
ATOM 752 O O . PRO A 1 91 ? -7.912 -4.453 1.453 1.00 97.06 91 PRO A O 1
ATOM 755 N N . MET A 1 92 ? -6.994 -2.575 2.285 1.00 97.06 92 MET A N 1
ATOM 756 C CA . MET A 1 92 ? -8.088 -1.689 1.879 1.00 97.06 92 MET A CA 1
ATOM 757 C C . MET A 1 92 ? -8.274 -1.669 0.361 1.00 97.06 92 MET A C 1
ATOM 759 O O . MET A 1 92 ? -9.403 -1.789 -0.118 1.00 97.06 92 MET A O 1
ATOM 763 N N . LEU A 1 93 ? -7.183 -1.532 -0.397 1.00 97.12 93 LEU A N 1
ATOM 764 C CA . LEU A 1 93 ? -7.229 -1.540 -1.858 1.00 97.12 93 LEU A CA 1
ATOM 765 C C . LEU A 1 93 ? -7.647 -2.904 -2.403 1.00 97.12 93 LEU A C 1
ATOM 767 O O . LEU A 1 93 ? -8.511 -2.969 -3.273 1.00 97.12 93 LEU A O 1
ATOM 771 N N . ALA A 1 94 ? -7.091 -3.992 -1.868 1.00 96.12 94 ALA A N 1
ATOM 772 C CA . ALA A 1 94 ? -7.438 -5.341 -2.296 1.00 96.12 94 ALA A CA 1
ATOM 773 C C . ALA A 1 94 ? -8.936 -5.613 -2.112 1.00 96.12 94 ALA A C 1
ATOM 775 O O . ALA A 1 94 ? 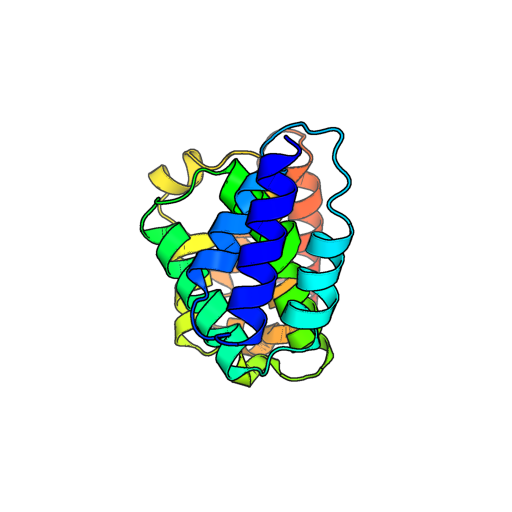-9.583 -6.101 -3.038 1.00 96.12 94 ALA A O 1
ATOM 776 N N . HIS A 1 95 ? -9.497 -5.232 -0.961 1.00 96.19 95 HIS A N 1
ATOM 777 C CA . HIS A 1 95 ? -10.925 -5.368 -0.702 1.00 96.19 95 HIS A CA 1
ATOM 778 C C . HIS A 1 95 ? -11.774 -4.469 -1.617 1.00 96.19 95 HIS A C 1
ATOM 780 O O . HIS A 1 95 ? -12.765 -4.926 -2.186 1.00 96.19 95 HIS A O 1
ATOM 786 N N . ALA A 1 96 ? -11.392 -3.199 -1.797 1.00 95.44 96 ALA A N 1
ATOM 787 C CA . ALA A 1 96 ? -12.110 -2.283 -2.686 1.00 95.44 96 ALA A CA 1
ATOM 788 C C . ALA A 1 96 ? -12.159 -2.808 -4.130 1.00 95.44 96 ALA A C 1
ATOM 790 O O . ALA A 1 96 ? -13.215 -2.793 -4.761 1.00 95.44 96 ALA A O 1
ATOM 791 N N . PHE A 1 97 ? -11.040 -3.325 -4.637 1.00 94.50 97 PHE A N 1
ATOM 792 C CA . PHE A 1 97 ? -10.960 -3.852 -5.995 1.00 94.50 97 PHE A CA 1
ATOM 793 C C . PHE A 1 97 ? -11.750 -5.146 -6.184 1.00 94.50 97 PHE A C 1
ATOM 795 O O . PHE A 1 97 ? -12.447 -5.294 -7.186 1.00 94.50 97 PHE A O 1
ATOM 802 N N . GLN A 1 98 ? -11.693 -6.066 -5.216 1.00 93.44 98 GLN A N 1
ATOM 803 C CA . GLN A 1 98 ? -12.468 -7.312 -5.258 1.00 93.44 98 GLN A CA 1
ATOM 804 C C . GLN A 1 98 ? -13.979 -7.063 -5.268 1.00 93.44 98 GLN A C 1
ATOM 806 O O . GLN A 1 98 ? -14.718 -7.831 -5.878 1.00 93.44 98 GLN A O 1
ATOM 811 N N . ASN A 1 99 ? -14.427 -5.966 -4.656 1.00 92.94 99 ASN A N 1
ATOM 812 C CA . ASN A 1 99 ? -15.833 -5.569 -4.613 1.00 92.94 99 ASN A CA 1
ATOM 813 C C . ASN A 1 99 ? -16.241 -4.587 -5.721 1.00 92.94 99 ASN A C 1
ATOM 815 O O . ASN A 1 99 ? -17.317 -3.997 -5.650 1.00 92.94 99 ASN A O 1
ATOM 819 N N . GLY A 1 100 ? -15.400 -4.391 -6.743 1.00 89.31 100 GLY A N 1
ATOM 820 C CA . GLY A 1 100 ? -15.721 -3.545 -7.896 1.00 89.31 100 GLY A CA 1
ATOM 821 C C . GLY A 1 100 ? -15.757 -2.041 -7.603 1.00 89.31 100 GLY A C 1
ATOM 822 O O . GLY A 1 100 ? -16.234 -1.279 -8.436 1.00 89.31 100 GLY A O 1
ATOM 823 N N . GLN A 1 101 ? -15.227 -1.596 -6.459 1.00 88.06 101 GLN A N 1
ATOM 824 C CA . GLN A 1 101 ? -15.167 -0.184 -6.048 1.00 88.06 101 GLN A CA 1
ATOM 825 C C . GLN A 1 101 ? -13.911 0.536 -6.578 1.00 88.06 101 GLN A C 1
ATOM 827 O O . GLN A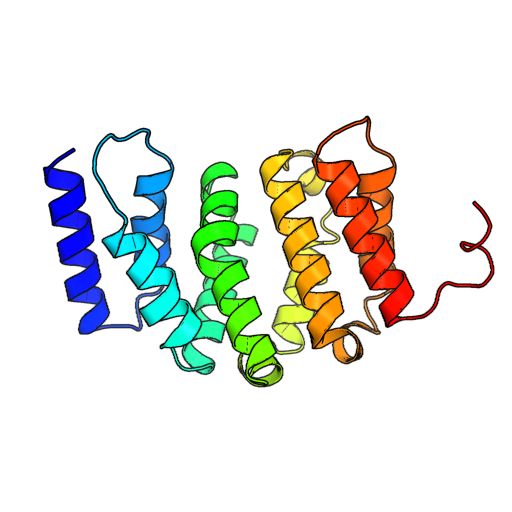 1 101 ? -13.538 1.594 -6.072 1.00 88.06 101 GLN A O 1
ATOM 832 N N . SER A 1 102 ? -13.214 -0.036 -7.567 1.00 87.62 102 SER A N 1
ATOM 833 C CA . SER A 1 102 ? -11.912 0.460 -8.035 1.00 87.62 102 SER A CA 1
ATOM 834 C C . SER A 1 102 ? -11.959 1.921 -8.486 1.00 87.62 102 SER A C 1
ATOM 836 O O . SER A 1 102 ? -11.130 2.712 -8.049 1.00 87.62 102 SER A O 1
ATOM 838 N N . TRP A 1 103 ? -12.960 2.283 -9.291 1.00 85.56 103 TRP A N 1
ATOM 839 C CA . TRP A 1 103 ? -13.125 3.623 -9.869 1.00 85.56 103 TRP A CA 1
ATOM 840 C C . TRP A 1 103 ? -13.537 4.688 -8.849 1.00 85.56 103 TRP A C 1
ATOM 842 O O . TRP A 1 103 ? -13.233 5.867 -9.020 1.00 85.56 103 TRP A O 1
ATOM 852 N N . ASP A 1 104 ? -14.213 4.274 -7.777 1.00 89.25 104 ASP A N 1
ATOM 853 C CA . ASP A 1 104 ? -14.639 5.182 -6.713 1.00 89.25 104 ASP A CA 1
ATOM 854 C C . ASP A 1 104 ? -13.477 5.517 -5.765 1.00 89.25 104 ASP A C 1
ATOM 856 O O . ASP A 1 104 ? -13.417 6.612 -5.201 1.00 89.25 104 ASP A O 1
ATOM 860 N N . VAL A 1 105 ? -12.544 4.573 -5.584 1.00 91.75 105 VAL A N 1
ATOM 861 C CA . VAL A 1 105 ? -11.386 4.726 -4.690 1.00 91.75 105 VAL A CA 1
ATOM 862 C C . VAL A 1 105 ? -10.178 5.323 -5.411 1.00 91.75 105 VAL A C 1
ATOM 864 O O . VAL A 1 105 ? -9.477 6.156 -4.836 1.00 91.75 105 VAL A O 1
ATOM 867 N N . ILE A 1 106 ? -9.932 4.916 -6.658 1.00 92.88 106 ILE A N 1
ATOM 868 C CA . ILE A 1 106 ? -8.781 5.336 -7.457 1.00 92.88 106 ILE A CA 1
ATOM 869 C C . ILE A 1 106 ? -9.261 6.039 -8.724 1.00 92.88 106 ILE A C 1
ATOM 871 O O . ILE A 1 106 ? -9.881 5.435 -9.593 1.00 92.88 106 ILE A O 1
ATOM 875 N N . ASP A 1 107 ? -8.904 7.317 -8.844 1.00 92.62 107 ASP A N 1
ATOM 876 C CA . ASP A 1 107 ? -9.073 8.083 -10.075 1.00 92.62 107 ASP A CA 1
ATOM 877 C C . ASP A 1 107 ? -7.749 8.226 -10.842 1.00 92.62 107 ASP A C 1
ATOM 879 O O . ASP A 1 107 ? -6.668 7.876 -10.362 1.00 92.62 107 ASP A O 1
ATOM 883 N N . GLN A 1 108 ? -7.830 8.790 -12.046 1.00 91.31 108 GLN A N 1
ATOM 884 C CA . GLN A 1 108 ? -6.674 9.014 -12.918 1.00 91.31 108 GLN A CA 1
ATOM 885 C C . GLN A 1 108 ? -5.587 9.897 -12.272 1.00 91.31 108 GLN A C 1
ATOM 887 O O . GLN A 1 108 ? -4.399 9.711 -12.535 1.00 91.31 108 GLN A O 1
ATOM 892 N N . THR A 1 109 ? -5.956 10.822 -11.380 1.00 93.81 109 THR A N 1
ATOM 893 C CA . THR A 1 109 ? -4.999 11.677 -10.656 1.00 93.81 109 THR A CA 1
ATOM 894 C C . THR A 1 109 ? -4.205 10.873 -9.628 1.00 93.81 109 THR A C 1
ATOM 896 O O . THR A 1 109 ? -2.986 11.033 -9.515 1.00 93.81 109 THR A O 1
ATOM 899 N N . ILE A 1 110 ? -4.881 9.986 -8.895 1.00 95.56 110 ILE A N 1
ATOM 900 C CA . ILE A 1 110 ? -4.266 9.060 -7.941 1.00 95.56 110 ILE A CA 1
ATOM 901 C C . ILE A 1 110 ? -3.354 8.080 -8.677 1.00 95.56 110 ILE A C 1
ATOM 903 O O . ILE A 1 110 ? -2.214 7.902 -8.254 1.00 95.56 110 ILE A O 1
ATOM 907 N N . ILE A 1 111 ? -3.804 7.501 -9.797 1.00 95.19 111 ILE A N 1
ATOM 908 C CA . ILE A 1 111 ? -2.981 6.602 -10.625 1.00 95.19 111 ILE A CA 1
ATOM 909 C C . ILE A 1 111 ? -1.699 7.304 -11.049 1.00 95.19 111 ILE A C 1
ATOM 911 O O . ILE A 1 111 ? -0.608 6.797 -10.791 1.00 95.19 111 ILE A O 1
ATOM 915 N N . LYS A 1 112 ? -1.829 8.494 -11.642 1.00 94.81 112 LYS A N 1
ATOM 916 C CA . LYS A 1 112 ? -0.683 9.286 -12.080 1.00 94.81 112 LYS A CA 1
ATOM 917 C C . LYS A 1 112 ? 0.279 9.558 -10.925 1.00 94.81 112 LYS A C 1
ATOM 919 O O . LYS A 1 112 ? 1.483 9.390 -11.077 1.00 94.81 112 LYS A O 1
ATOM 924 N N . THR A 1 113 ? -0.252 9.923 -9.760 1.00 96.06 113 THR A N 1
ATOM 925 C CA . THR A 1 113 ? 0.553 10.189 -8.563 1.00 96.06 113 THR A CA 1
ATOM 926 C C . THR A 1 113 ? 1.288 8.936 -8.090 1.00 96.06 113 THR A C 1
ATOM 928 O O . THR A 1 113 ? 2.480 9.010 -7.815 1.00 96.06 113 THR A O 1
ATOM 931 N N . ILE A 1 114 ? 0.626 7.779 -8.031 1.00 96.38 114 ILE A N 1
ATOM 932 C CA . ILE A 1 114 ? 1.271 6.513 -7.658 1.00 96.38 114 ILE A CA 1
ATOM 933 C C . ILE A 1 114 ? 2.380 6.172 -8.656 1.00 96.38 114 ILE A C 1
ATOM 935 O O . ILE A 1 114 ? 3.510 5.905 -8.252 1.00 96.38 114 ILE A O 1
ATOM 939 N N . VAL A 1 115 ? 2.092 6.216 -9.957 1.00 95.38 115 VAL A N 1
ATOM 940 C CA . VAL A 1 115 ? 3.080 5.864 -10.981 1.00 95.38 115 VAL A CA 1
ATOM 941 C C . VAL A 1 115 ? 4.279 6.809 -10.924 1.00 95.38 115 VAL A C 1
ATOM 943 O O . VAL A 1 115 ? 5.402 6.343 -10.787 1.00 95.38 115 VAL A O 1
ATOM 946 N N . GLU A 1 116 ? 4.066 8.123 -10.963 1.00 94.00 116 GLU A N 1
ATOM 947 C CA . GLU A 1 116 ? 5.158 9.101 -11.050 1.00 94.00 116 GLU A CA 1
ATOM 948 C C . GLU A 1 116 ? 5.927 9.284 -9.734 1.00 94.00 116 GLU A C 1
ATOM 950 O O . GLU A 1 116 ? 7.104 9.634 -9.756 1.00 94.00 116 GLU A O 1
ATOM 955 N N . LYS A 1 117 ? 5.272 9.122 -8.576 1.00 93.12 117 LYS A N 1
ATOM 956 C CA . LYS A 1 117 ? 5.887 9.431 -7.272 1.00 93.12 117 LYS A CA 1
ATOM 957 C C . LYS A 1 117 ? 6.366 8.205 -6.514 1.00 93.12 117 LYS A C 1
ATOM 959 O O . LYS A 1 117 ? 7.291 8.343 -5.721 1.00 93.12 117 LYS A O 1
ATOM 964 N N . LEU A 1 118 ? 5.739 7.047 -6.715 1.00 94.25 118 LEU A N 1
ATOM 965 C CA . LEU A 1 118 ? 6.069 5.822 -5.984 1.00 94.25 118 LEU A CA 1
ATOM 966 C C . LEU A 1 118 ? 6.779 4.798 -6.881 1.00 94.25 118 LEU A C 1
ATOM 968 O O . LEU A 1 118 ? 7.731 4.169 -6.427 1.00 94.25 118 LEU A O 1
ATOM 972 N N . LEU A 1 119 ? 6.336 4.626 -8.134 1.00 94.44 119 LEU A N 1
ATOM 973 C CA . LEU A 1 119 ? 6.844 3.563 -9.019 1.00 94.44 119 LEU A CA 1
ATOM 974 C C . LEU A 1 119 ? 7.952 4.026 -9.979 1.00 94.44 119 LEU A C 1
ATOM 976 O O . LEU A 1 119 ? 8.840 3.247 -10.296 1.00 94.44 119 LEU A O 1
ATOM 980 N N . ASP A 1 120 ? 7.950 5.280 -10.423 1.00 94.19 120 ASP A N 1
ATOM 981 C CA . ASP A 1 120 ? 9.036 5.853 -11.231 1.00 94.19 120 ASP A CA 1
ATOM 982 C C . ASP A 1 120 ? 9.588 7.169 -10.647 1.00 94.19 120 ASP A C 1
ATOM 984 O O . ASP A 1 120 ? 9.672 8.172 -11.361 1.00 94.19 120 ASP A O 1
ATOM 988 N N . PRO A 1 121 ? 9.959 7.213 -9.349 1.00 92.94 121 PRO A N 1
ATOM 989 C CA . PRO A 1 121 ? 10.588 8.397 -8.786 1.00 92.94 121 PRO A CA 1
ATOM 990 C C . PRO A 1 121 ? 12.007 8.601 -9.358 1.00 92.94 121 PRO A C 1
ATOM 992 O O . PRO A 1 121 ? 12.623 7.651 -9.855 1.00 92.94 121 PRO A O 1
ATOM 995 N N . PRO A 1 122 ? 12.567 9.822 -9.246 1.00 91.88 122 PRO A N 1
ATOM 996 C CA . PRO A 1 122 ? 13.975 10.092 -9.537 1.00 91.88 122 PRO A CA 1
ATOM 997 C C . PRO A 1 122 ? 14.920 9.097 -8.851 1.00 91.88 122 PRO A C 1
ATOM 999 O O . PRO A 1 122 ? 14.643 8.625 -7.741 1.00 91.88 122 PRO A O 1
ATOM 1002 N N . GLU A 1 123 ? 16.047 8.789 -9.498 1.00 88.69 123 GLU A N 1
ATOM 1003 C CA . GLU A 1 123 ? 16.976 7.753 -9.034 1.00 88.69 123 GLU A CA 1
ATOM 1004 C C . GLU A 1 123 ? 17.493 8.053 -7.623 1.00 88.69 123 GLU A C 1
ATOM 1006 O O . GLU A 1 123 ? 17.553 7.145 -6.793 1.00 88.69 123 GLU A O 1
ATOM 1011 N N . GLU A 1 124 ? 17.731 9.332 -7.318 1.00 90.50 124 GLU A N 1
ATOM 1012 C CA . GLU A 1 124 ? 18.180 9.817 -6.012 1.00 90.50 124 GLU A CA 1
ATOM 1013 C C . GLU A 1 124 ? 17.196 9.455 -4.896 1.00 90.50 124 GLU A C 1
ATOM 1015 O O . GLU A 1 124 ? 17.608 9.085 -3.803 1.00 90.50 124 GLU A O 1
ATOM 1020 N N . ILE A 1 125 ? 15.892 9.511 -5.183 1.00 89.25 125 ILE A N 1
ATOM 1021 C CA . ILE A 1 125 ? 14.840 9.152 -4.227 1.00 89.25 125 ILE A CA 1
ATOM 1022 C C . ILE A 1 125 ? 14.715 7.628 -4.137 1.00 89.25 125 ILE A C 1
ATOM 1024 O O . ILE A 1 125 ? 14.662 7.066 -3.046 1.00 89.25 125 ILE A O 1
ATOM 1028 N N . SER A 1 126 ? 14.706 6.935 -5.279 1.00 87.38 126 SER A N 1
ATOM 1029 C CA . SER A 1 126 ? 14.547 5.473 -5.325 1.00 87.38 126 SER A CA 1
ATOM 1030 C C . SER A 1 126 ? 15.702 4.708 -4.658 1.00 87.38 126 SER A C 1
ATOM 1032 O O . SER A 1 126 ? 15.527 3.583 -4.172 1.00 87.38 126 SER A O 1
ATOM 1034 N N . ALA A 1 127 ? 16.894 5.313 -4.637 1.00 88.69 127 ALA A N 1
ATOM 1035 C CA . ALA A 1 127 ? 18.082 4.764 -4.004 1.00 88.69 127 ALA A CA 1
ATOM 1036 C C . ALA A 1 127 ? 17.959 4.731 -2.473 1.00 88.69 127 ALA A C 1
ATOM 1038 O O . ALA A 1 127 ? 18.496 3.809 -1.860 1.00 88.69 127 ALA A O 1
ATOM 1039 N N . GLU A 1 128 ? 17.215 5.672 -1.877 1.00 91.00 128 GLU A N 1
ATOM 1040 C CA . GLU A 1 128 ? 16.999 5.757 -0.426 1.00 91.00 128 GLU A CA 1
ATOM 1041 C C . GLU A 1 128 ? 16.112 4.621 0.103 1.00 91.00 128 GLU A C 1
ATOM 1043 O O . GLU A 1 128 ? 16.304 4.191 1.238 1.00 91.00 128 GLU A O 1
ATOM 1048 N N . TYR A 1 129 ? 15.164 4.111 -0.693 1.00 92.38 129 TYR A N 1
ATOM 1049 C CA . TYR A 1 129 ? 14.213 3.091 -0.233 1.00 92.38 129 TYR A CA 1
ATOM 1050 C C . TYR A 1 129 ? 14.929 1.829 0.234 1.00 92.38 129 TYR A C 1
ATOM 1052 O O . TYR A 1 129 ? 15.777 1.302 -0.481 1.00 92.38 129 TYR A O 1
ATOM 1060 N N . ASP A 1 130 ? 14.565 1.305 1.398 1.00 92.94 130 ASP A N 1
ATOM 1061 C CA . ASP A 1 130 ? 15.082 0.028 1.879 1.00 92.94 130 ASP A CA 1
ATOM 1062 C C . ASP A 1 130 ? 14.364 -1.162 1.222 1.00 92.94 130 ASP A C 1
ATOM 1064 O O . ASP A 1 130 ? 13.415 -1.017 0.444 1.00 92.94 130 ASP A O 1
ATOM 1068 N N . GLU A 1 131 ? 14.876 -2.370 1.463 1.00 92.81 131 GLU A N 1
ATOM 1069 C CA . GLU A 1 131 ? 14.301 -3.584 0.884 1.00 92.81 131 GLU A CA 1
ATOM 1070 C C . GLU A 1 131 ? 12.826 -3.808 1.274 1.00 92.81 131 GLU A C 1
ATOM 1072 O O . GLU A 1 131 ? 12.034 -4.068 0.362 1.00 92.81 131 GLU A O 1
ATOM 1077 N N . PRO A 1 132 ? 12.414 -3.672 2.553 1.00 95.50 132 PRO A N 1
ATOM 1078 C CA . PRO A 1 132 ? 11.015 -3.832 2.936 1.00 95.50 132 PRO A CA 1
ATOM 1079 C C . PRO A 1 132 ? 10.082 -2.874 2.192 1.00 95.50 132 PRO A C 1
ATOM 1081 O O . PRO A 1 132 ? 9.078 -3.319 1.639 1.00 95.50 132 PRO A O 1
ATOM 1084 N N . LEU A 1 133 ? 10.428 -1.585 2.087 1.00 96.00 133 LEU A N 1
ATOM 1085 C CA . LEU A 1 133 ? 9.588 -0.623 1.373 1.00 96.00 133 LEU A CA 1
ATOM 1086 C C . LEU A 1 133 ? 9.471 -0.962 -0.116 1.00 96.00 133 LEU A C 1
ATOM 1088 O O . LEU A 1 133 ? 8.384 -0.893 -0.687 1.00 96.00 133 LEU A O 1
ATOM 1092 N N . ARG A 1 134 ? 10.566 -1.393 -0.749 1.00 95.00 134 ARG A N 1
ATOM 1093 C CA . ARG A 1 134 ? 10.549 -1.834 -2.156 1.00 95.00 134 ARG A CA 1
ATOM 1094 C C . ARG A 1 134 ? 9.612 -3.021 -2.373 1.00 95.00 134 ARG A C 1
ATOM 1096 O O . ARG A 1 134 ? 8.906 -3.049 -3.378 1.00 95.00 134 ARG A O 1
ATOM 1103 N N . ILE A 1 135 ? 9.585 -3.979 -1.445 1.00 96.12 135 ILE A N 1
ATOM 1104 C CA . ILE A 1 135 ? 8.663 -5.122 -1.501 1.00 96.12 135 ILE A CA 1
ATOM 1105 C C . ILE A 1 135 ? 7.210 -4.639 -1.464 1.00 96.12 135 ILE A C 1
ATOM 1107 O O . ILE A 1 135 ? 6.416 -5.054 -2.307 1.00 96.12 135 ILE A O 1
ATOM 1111 N N . GLU A 1 136 ? 6.868 -3.727 -0.556 1.00 97.44 136 GLU A N 1
ATOM 1112 C CA . GLU A 1 136 ? 5.505 -3.191 -0.461 1.00 97.44 136 GLU A CA 1
ATOM 1113 C C . GLU A 1 136 ? 5.100 -2.402 -1.717 1.00 97.44 136 GLU A C 1
ATOM 1115 O O . GLU A 1 136 ? 3.975 -2.534 -2.205 1.00 97.44 136 GLU A O 1
ATOM 1120 N N . LEU A 1 137 ? 6.021 -1.638 -2.314 1.00 97.19 137 LEU A N 1
ATOM 1121 C CA . LEU A 1 137 ? 5.784 -0.944 -3.586 1.00 97.19 137 LEU A CA 1
ATOM 1122 C C . LEU A 1 137 ? 5.583 -1.924 -4.757 1.00 97.19 137 LEU A C 1
ATOM 1124 O O . LEU A 1 137 ? 4.716 -1.703 -5.605 1.00 97.19 137 LEU A O 1
ATOM 1128 N N . LEU A 1 138 ? 6.328 -3.035 -4.793 1.00 97.00 138 LEU A N 1
ATOM 1129 C CA . LEU A 1 138 ? 6.127 -4.119 -5.764 1.00 97.00 138 LEU A CA 1
ATOM 1130 C C . LEU A 1 138 ? 4.772 -4.810 -5.574 1.00 97.00 138 LEU A C 1
ATOM 1132 O O . LEU A 1 138 ? 4.091 -5.108 -6.560 1.00 97.00 138 LEU A O 1
ATOM 1136 N N . GLN A 1 139 ? 4.343 -5.032 -4.331 1.00 97.50 139 GLN A N 1
ATOM 1137 C CA . GLN A 1 139 ? 3.011 -5.561 -4.029 1.00 97.50 139 GLN A CA 1
ATOM 1138 C C . GLN A 1 139 ? 1.909 -4.598 -4.473 1.00 97.50 139 GLN A C 1
ATOM 1140 O O . GLN A 1 139 ? 0.955 -5.032 -5.121 1.00 97.50 139 GLN A O 1
ATOM 1145 N N . LEU A 1 140 ? 2.066 -3.296 -4.210 1.00 97.81 140 LEU A N 1
ATOM 1146 C CA . LEU A 1 140 ? 1.147 -2.263 -4.683 1.00 97.81 140 LEU A CA 1
ATOM 1147 C C . LEU A 1 140 ? 1.047 -2.278 -6.211 1.00 97.81 140 LEU A C 1
ATOM 1149 O O . LEU A 1 140 ? -0.051 -2.391 -6.747 1.00 97.81 140 LEU A O 1
ATOM 1153 N N . ALA A 1 141 ? 2.177 -2.231 -6.921 1.00 97.12 141 ALA A N 1
ATOM 1154 C CA . ALA A 1 141 ? 2.193 -2.270 -8.383 1.00 97.12 141 ALA A CA 1
ATOM 1155 C C . ALA A 1 141 ? 1.522 -3.541 -8.930 1.00 97.12 141 ALA A C 1
ATOM 1157 O O . ALA A 1 141 ? 0.751 -3.477 -9.886 1.00 97.12 141 ALA A O 1
ATOM 1158 N N . THR A 1 142 ? 1.764 -4.690 -8.295 1.00 96.44 142 THR A N 1
ATOM 1159 C CA . THR A 1 142 ? 1.147 -5.972 -8.671 1.00 96.44 142 THR A CA 1
ATOM 1160 C C . THR A 1 142 ? -0.366 -5.948 -8.471 1.00 96.44 142 THR A C 1
ATOM 1162 O O . THR A 1 142 ? -1.117 -6.408 -9.331 1.00 96.44 142 THR A O 1
ATOM 1165 N N . LEU A 1 143 ? -0.830 -5.370 -7.362 1.00 96.38 143 LEU A N 1
ATOM 1166 C CA . LEU A 1 143 ? -2.250 -5.208 -7.077 1.00 96.38 143 LEU A CA 1
ATOM 1167 C C . LEU A 1 143 ? -2.926 -4.315 -8.128 1.00 96.38 143 LEU A C 1
ATOM 1169 O O . LEU A 1 143 ? -3.987 -4.668 -8.639 1.00 96.38 143 LEU A O 1
ATOM 1173 N N . LEU A 1 144 ? -2.298 -3.195 -8.493 1.00 95.62 144 LEU A N 1
ATOM 1174 C CA . LEU A 1 144 ? -2.833 -2.287 -9.508 1.00 95.62 144 LEU A CA 1
ATOM 1175 C C . LEU A 1 144 ? -2.894 -2.965 -10.887 1.00 95.62 144 LEU A C 1
ATOM 1177 O O . LEU A 1 144 ? -3.927 -2.906 -11.549 1.00 95.62 144 LEU A O 1
ATOM 1181 N N . LEU A 1 145 ? -1.842 -3.686 -11.288 1.00 95.00 145 LEU A N 1
ATOM 1182 C CA . LEU A 1 145 ? -1.837 -4.469 -12.530 1.00 95.00 145 LEU A CA 1
ATOM 1183 C C . LEU A 1 145 ? -2.976 -5.493 -12.567 1.00 95.00 145 LEU A C 1
ATOM 1185 O O . LEU A 1 145 ? -3.654 -5.619 -13.579 1.00 95.00 145 LEU A O 1
ATOM 1189 N N . LYS A 1 146 ? -3.233 -6.188 -11.456 1.00 94.06 146 LYS A N 1
ATOM 1190 C CA . LYS A 1 146 ? -4.261 -7.231 -11.401 1.00 94.06 146 LYS A CA 1
ATOM 1191 C C . LYS A 1 146 ? -5.685 -6.701 -11.599 1.00 94.06 146 LYS A C 1
ATOM 1193 O O . LYS A 1 146 ? -6.503 -7.398 -12.193 1.00 94.06 146 LYS A O 1
ATOM 1198 N N . TYR A 1 147 ? -6.004 -5.518 -11.073 1.00 93.88 147 TYR A N 1
ATOM 1199 C CA . TYR A 1 147 ? -7.395 -5.047 -11.003 1.00 93.88 147 TYR A CA 1
ATOM 1200 C C . TYR A 1 147 ? -7.709 -3.828 -11.874 1.00 93.88 147 TYR A C 1
ATOM 1202 O O . TYR A 1 147 ? -8.868 -3.652 -12.243 1.00 93.88 147 TYR A O 1
ATOM 1210 N N . ILE A 1 148 ? -6.718 -2.998 -12.214 1.00 92.75 148 ILE A N 1
ATOM 1211 C CA . ILE A 1 148 ? -6.917 -1.751 -12.974 1.00 92.75 148 ILE A CA 1
ATOM 1212 C C . ILE A 1 148 ? -5.975 -1.630 -14.184 1.00 92.75 148 ILE A C 1
ATOM 1214 O O . ILE A 1 148 ? -5.630 -0.532 -14.613 1.00 92.75 148 ILE A O 1
ATOM 1218 N N . GLN A 1 149 ? -5.563 -2.756 -14.776 1.00 91.62 149 GLN A N 1
ATOM 1219 C CA . GLN A 1 149 ? -4.715 -2.790 -15.981 1.00 91.62 149 GLN A CA 1
ATOM 1220 C C . GLN A 1 149 ? -5.186 -1.864 -17.116 1.00 91.62 149 GLN A C 1
ATOM 1222 O O . GLN A 1 149 ? -4.369 -1.218 -17.767 1.00 91.62 149 GLN A O 1
ATOM 1227 N N . ASN A 1 150 ? -6.497 -1.742 -17.342 1.00 90.88 150 ASN A N 1
ATOM 1228 C CA . ASN A 1 150 ? -7.033 -0.909 -18.423 1.00 90.88 150 ASN A CA 1
ATOM 1229 C C . ASN A 1 150 ? -6.722 0.584 -18.220 1.00 90.88 150 ASN A C 1
ATOM 1231 O O . ASN A 1 150 ? -6.435 1.288 -19.186 1.00 90.88 150 ASN A O 1
ATOM 1235 N N . ASP A 1 151 ? -6.709 1.051 -16.973 1.00 91.19 151 ASP A N 1
ATOM 1236 C CA . ASP A 1 151 ? -6.394 2.439 -16.618 1.00 91.19 151 ASP A CA 1
ATOM 1237 C C . ASP A 1 151 ? -4.896 2.741 -16.642 1.00 91.19 151 ASP A C 1
ATOM 1239 O O . ASP A 1 151 ? -4.469 3.885 -16.773 1.00 91.19 151 ASP A O 1
ATOM 1243 N N . LEU A 1 152 ? -4.080 1.697 -16.548 1.00 92.56 152 LEU A N 1
ATOM 1244 C CA . LEU A 1 152 ? -2.627 1.769 -16.509 1.00 92.56 152 LEU A CA 1
ATOM 1245 C C . LEU A 1 152 ? -1.975 1.658 -17.897 1.00 92.56 152 LEU A C 1
ATOM 1247 O O . LEU A 1 152 ? -0.750 1.739 -18.009 1.00 92.56 152 LEU A O 1
ATOM 1251 N N . VAL A 1 153 ? -2.756 1.515 -18.975 1.00 91.12 153 VAL A N 1
ATOM 1252 C CA . VAL A 1 153 ? -2.254 1.317 -20.352 1.00 91.12 153 VAL A CA 1
ATOM 1253 C C . VAL A 1 153 ? -1.286 2.421 -20.797 1.00 91.12 153 VAL A C 1
ATOM 1255 O O . VAL A 1 153 ? -0.315 2.150 -21.517 1.00 91.12 153 VAL A O 1
ATOM 1258 N N . HIS A 1 154 ? -1.524 3.658 -20.358 1.00 91.38 154 HIS A N 1
ATOM 1259 C CA . HIS A 1 154 ? -0.670 4.809 -20.663 1.00 91.38 154 HIS A CA 1
ATOM 1260 C C . HIS A 1 154 ? 0.626 4.849 -19.842 1.00 91.38 154 HIS A C 1
ATOM 1262 O O . HIS A 1 154 ? 1.565 5.524 -20.247 1.00 91.38 154 HIS A O 1
ATOM 1268 N N . HIS A 1 155 ? 0.698 4.071 -18.761 1.00 94.06 155 HIS A N 1
ATOM 1269 C CA . HIS A 1 155 ? 1.813 4.001 -17.813 1.00 94.06 155 HIS A CA 1
ATOM 1270 C C . HIS A 1 155 ? 2.639 2.708 -17.941 1.00 94.06 155 HIS A C 1
ATOM 1272 O O . HIS A 1 155 ? 3.426 2.346 -17.066 1.00 94.06 155 HIS A O 1
ATOM 1278 N N . ARG A 1 156 ? 2.452 1.951 -19.033 1.00 93.12 156 ARG A N 1
ATOM 1279 C CA . ARG A 1 156 ? 3.101 0.643 -19.223 1.00 93.12 156 ARG A CA 1
ATOM 1280 C C . ARG A 1 156 ? 4.624 0.709 -19.189 1.00 93.12 156 ARG A C 1
ATOM 1282 O O . ARG A 1 156 ? 5.248 -0.241 -18.727 1.00 93.12 156 ARG A O 1
ATOM 1289 N N . LYS A 1 157 ? 5.224 1.792 -19.695 1.00 92.62 157 LYS A N 1
ATOM 1290 C CA . LYS A 1 157 ? 6.687 1.936 -19.767 1.00 92.62 157 LYS A CA 1
ATOM 1291 C C . LYS A 1 157 ? 7.289 2.081 -18.374 1.00 92.62 157 LYS A C 1
ATOM 1293 O O . LYS A 1 157 ? 8.295 1.447 -18.076 1.00 92.62 157 LYS A O 1
ATOM 1298 N N . GLU A 1 158 ? 6.649 2.882 -17.541 1.00 94.69 158 GLU A N 1
ATOM 1299 C CA . GLU A 1 158 ? 7.001 3.149 -16.155 1.00 94.69 158 GLU A CA 1
ATOM 1300 C C . GLU A 1 158 ? 6.847 1.870 -15.327 1.00 94.69 158 GLU A C 1
ATOM 1302 O O . GLU A 1 158 ? 7.770 1.475 -14.621 1.00 94.69 158 GLU A O 1
ATOM 1307 N N . LEU A 1 159 ? 5.735 1.148 -15.506 1.00 94.38 159 LEU A N 1
ATOM 1308 C CA . LEU A 1 159 ? 5.458 -0.108 -14.802 1.00 94.38 159 LEU A CA 1
ATOM 1309 C C . LEU A 1 159 ? 6.479 -1.209 -15.122 1.00 94.38 159 LEU A C 1
ATOM 1311 O O . LEU A 1 159 ? 7.023 -1.823 -14.203 1.00 94.38 159 LEU A O 1
ATOM 1315 N N . ILE A 1 160 ? 6.789 -1.448 -16.405 1.00 93.31 160 ILE A N 1
ATOM 1316 C CA . ILE A 1 160 ? 7.796 -2.462 -16.759 1.00 93.31 160 ILE A CA 1
ATOM 1317 C C . ILE A 1 160 ? 9.202 -2.033 -16.334 1.00 93.31 160 ILE A C 1
ATOM 1319 O O . ILE A 1 160 ? 9.967 -2.865 -15.851 1.00 93.31 160 ILE A O 1
ATOM 1323 N N . LYS A 1 161 ? 9.546 -0.742 -16.461 1.00 92.94 161 LYS A N 1
ATOM 1324 C CA . LYS A 1 161 ? 10.827 -0.193 -15.992 1.00 92.94 161 LYS A CA 1
ATOM 1325 C C . LYS A 1 161 ? 10.985 -0.413 -14.487 1.00 92.94 161 LYS A C 1
ATOM 1327 O O . LYS A 1 161 ? 12.046 -0.869 -14.062 1.00 92.94 161 LYS A O 1
ATOM 1332 N N . PHE A 1 162 ? 9.938 -0.153 -13.704 1.00 94.50 162 PHE A N 1
ATOM 1333 C CA . PHE A 1 162 ? 9.930 -0.362 -12.258 1.00 94.50 162 PHE A CA 1
ATOM 1334 C C . PHE A 1 162 ? 10.226 -1.821 -11.886 1.00 94.50 162 PHE A C 1
ATOM 1336 O O . PHE A 1 162 ? 11.183 -2.077 -11.150 1.00 94.50 162 PHE A O 1
ATOM 1343 N N . GLY A 1 163 ? 9.481 -2.783 -12.442 1.00 92.88 163 GLY A N 1
ATOM 1344 C CA . GLY A 1 163 ? 9.713 -4.210 -12.187 1.00 92.88 163 GLY A CA 1
ATOM 1345 C C . GLY A 1 163 ? 11.103 -4.674 -12.645 1.00 92.88 163 GLY A C 1
ATOM 1346 O O . GLY A 1 163 ? 11.831 -5.334 -11.902 1.00 92.88 163 GLY A O 1
ATOM 1347 N N . TRP A 1 164 ? 11.532 -4.254 -13.838 1.00 91.69 164 TRP A N 1
ATOM 1348 C CA . TRP A 1 164 ? 12.822 -4.645 -14.412 1.00 91.69 164 TRP A CA 1
ATOM 1349 C C . TRP A 1 164 ? 14.027 -4.097 -13.637 1.00 91.69 164 TRP A C 1
ATOM 1351 O O . TRP A 1 164 ? 15.038 -4.783 -13.483 1.00 91.69 164 TRP A O 1
ATOM 1361 N N . ASN A 1 165 ? 13.930 -2.874 -13.109 1.00 90.94 165 ASN A N 1
ATOM 1362 C CA . ASN A 1 165 ? 14.971 -2.294 -12.261 1.00 90.94 165 ASN A CA 1
ATOM 1363 C C . ASN A 1 165 ? 15.186 -3.113 -10.980 1.00 90.94 165 ASN A C 1
ATOM 1365 O O . ASN A 1 165 ? 16.327 -3.269 -10.544 1.00 90.94 165 ASN A O 1
ATOM 1369 N N . HIS A 1 166 ? 14.121 -3.689 -10.415 1.00 89.81 166 HIS A N 1
ATOM 1370 C CA . HIS A 1 166 ? 14.219 -4.560 -9.244 1.00 89.81 166 HIS A CA 1
ATOM 1371 C C . HIS A 1 166 ? 14.763 -5.958 -9.585 1.00 89.81 166 HIS A C 1
ATOM 1373 O O . HIS A 1 166 ? 15.496 -6.527 -8.781 1.00 89.81 166 HIS A O 1
ATOM 1379 N N . LEU A 1 167 ? 14.507 -6.484 -10.791 1.00 88.88 167 LEU A N 1
ATOM 1380 C CA . LEU A 1 167 ? 15.074 -7.766 -11.250 1.00 88.88 167 LEU A CA 1
ATOM 1381 C C . LEU A 1 167 ? 16.601 -7.751 -11.404 1.00 88.88 167 LEU A C 1
ATOM 1383 O O . LEU A 1 167 ? 17.250 -8.779 -11.206 1.00 88.88 167 LEU A O 1
ATOM 1387 N N . LYS A 1 168 ? 17.177 -6.596 -11.759 1.00 83.44 168 LYS A N 1
ATOM 1388 C CA . LYS A 1 168 ? 18.629 -6.424 -11.952 1.00 83.44 168 LYS A CA 1
ATOM 1389 C C . LYS A 1 168 ? 19.440 -6.473 -10.656 1.00 83.44 168 LYS A C 1
ATOM 1391 O O . LYS A 1 168 ? 20.666 -6.506 -10.723 1.00 83.44 168 LYS A O 1
ATOM 1396 N N . ARG A 1 169 ? 18.790 -6.419 -9.493 1.00 79.00 169 ARG A N 1
ATOM 1397 C CA . ARG A 1 169 ? 19.473 -6.389 -8.196 1.00 79.00 169 ARG A CA 1
ATOM 1398 C C . ARG A 1 169 ? 19.941 -7.782 -7.767 1.00 79.00 169 ARG A C 1
ATOM 1400 O O . ARG A 1 169 ? 19.474 -8.805 -8.281 1.00 79.00 169 ARG A O 1
ATOM 1407 N N . GLU A 1 170 ? 20.905 -7.801 -6.848 1.00 75.62 170 GLU A N 1
ATOM 1408 C CA . GLU A 1 170 ? 21.430 -9.031 -6.246 1.00 75.62 170 GLU A CA 1
ATOM 1409 C C . GLU A 1 170 ? 20.323 -9.840 -5.547 1.00 75.62 170 GLU A C 1
ATOM 1411 O O . GLU A 1 170 ? 19.228 -9.332 -5.273 1.00 75.62 170 GLU A O 1
ATOM 1416 N N . ASP A 1 171 ? 20.589 -11.132 -5.336 1.00 69.50 171 ASP A N 1
ATOM 1417 C CA . ASP A 1 171 ? 19.592 -12.097 -4.871 1.00 69.50 171 ASP A CA 1
ATOM 1418 C C . ASP A 1 171 ? 19.031 -11.701 -3.499 1.00 69.50 171 ASP A C 1
ATOM 1420 O O . ASP A 1 171 ? 19.744 -11.644 -2.500 1.00 69.50 171 ASP A O 1
ATOM 1424 N N . SER A 1 172 ? 17.750 -11.344 -3.490 1.00 81.75 172 SER A N 1
ATOM 1425 C CA . SER A 1 172 ? 17.070 -10.694 -2.373 1.00 81.75 172 SER A CA 1
ATOM 1426 C C . SER A 1 172 ? 15.569 -10.981 -2.454 1.00 81.75 172 SER A C 1
ATOM 1428 O O . SER A 1 172 ? 15.050 -11.335 -3.520 1.00 81.75 172 SER A O 1
ATOM 1430 N N . ALA A 1 173 ? 14.835 -10.834 -1.349 1.00 86.56 173 ALA A N 1
ATOM 1431 C CA . ALA A 1 173 ? 13.393 -11.089 -1.339 1.00 86.56 173 ALA A CA 1
ATOM 1432 C C . ALA A 1 173 ? 12.655 -10.133 -2.292 1.00 86.56 173 ALA A C 1
ATOM 1434 O O . ALA A 1 173 ? 11.695 -10.529 -2.960 1.00 86.56 173 ALA A O 1
ATOM 1435 N N . SER A 1 174 ? 13.156 -8.901 -2.435 1.00 88.12 174 SER A N 1
ATOM 1436 C CA . SER A 1 174 ? 12.629 -7.931 -3.403 1.00 88.12 174 SER A CA 1
ATOM 1437 C C . SER A 1 174 ? 12.699 -8.412 -4.858 1.00 88.12 174 SER A C 1
ATOM 1439 O O . SER A 1 174 ? 11.797 -8.121 -5.644 1.00 88.12 174 SER A O 1
ATOM 1441 N N . LYS A 1 175 ? 13.703 -9.221 -5.218 1.00 92.00 175 LYS A N 1
ATOM 1442 C CA . LYS A 1 175 ? 13.837 -9.791 -6.564 1.00 92.00 175 LYS A CA 1
ATOM 1443 C C . LYS A 1 175 ? 12.727 -10.797 -6.879 1.00 92.00 175 LYS A C 1
ATOM 1445 O O . LYS A 1 175 ? 12.194 -10.790 -7.984 1.00 92.00 175 LYS A O 1
ATOM 1450 N N . GLN A 1 176 ? 12.339 -11.625 -5.908 1.00 92.00 176 GLN A N 1
ATOM 1451 C CA . GLN A 1 176 ? 11.238 -12.586 -6.071 1.00 92.00 176 GLN A CA 1
ATOM 1452 C C . GLN A 1 176 ? 9.901 -11.867 -6.282 1.00 92.00 176 GLN A C 1
ATOM 1454 O O . GLN A 1 176 ? 9.134 -12.212 -7.181 1.00 92.00 176 GLN A O 1
ATOM 1459 N N . TRP A 1 177 ? 9.659 -10.795 -5.525 1.00 94.12 177 TRP A N 1
ATOM 1460 C CA . TRP A 1 177 ? 8.496 -9.932 -5.739 1.00 94.12 177 TRP A CA 1
ATOM 1461 C C . TRP A 1 177 ? 8.525 -9.219 -7.093 1.00 94.12 177 TRP A C 1
ATOM 1463 O O . TRP A 1 177 ? 7.480 -9.065 -7.724 1.00 94.12 177 TRP A O 1
ATOM 1473 N N . ALA A 1 178 ? 9.707 -8.842 -7.582 1.00 94.38 178 ALA A N 1
ATOM 1474 C CA . ALA A 1 178 ? 9.863 -8.269 -8.913 1.00 94.38 178 ALA A CA 1
ATOM 1475 C C . ALA A 1 178 ? 9.520 -9.271 -10.024 1.00 94.38 178 ALA A C 1
ATOM 1477 O O . ALA A 1 178 ? 8.851 -8.891 -10.983 1.00 94.38 178 ALA A O 1
ATOM 1478 N N . PHE A 1 179 ? 9.887 -10.549 -9.877 1.00 93.69 179 PHE A N 1
ATOM 1479 C CA . PHE A 1 179 ? 9.447 -11.595 -10.807 1.00 93.69 179 PHE A CA 1
ATOM 1480 C C . PHE A 1 179 ? 7.923 -11.704 -10.846 1.00 93.69 179 PHE A C 1
ATOM 1482 O O . PHE A 1 179 ? 7.344 -11.646 -11.928 1.00 93.69 179 PHE A O 1
ATOM 1489 N N . VAL A 1 180 ? 7.268 -11.780 -9.683 1.00 94.50 180 VAL A N 1
ATOM 1490 C CA . VAL A 1 180 ? 5.798 -11.823 -9.596 1.00 94.50 180 VAL A CA 1
ATOM 1491 C C . VAL A 1 180 ? 5.171 -10.601 -10.274 1.00 94.50 180 VAL A C 1
ATOM 1493 O O . VAL A 1 180 ? 4.241 -10.743 -11.070 1.00 94.50 180 VAL A O 1
ATOM 1496 N N . ASN A 1 181 ? 5.707 -9.408 -10.011 1.00 95.88 181 ASN A N 1
ATOM 1497 C CA . ASN A 1 181 ? 5.225 -8.167 -10.607 1.00 95.88 181 ASN A CA 1
ATOM 1498 C C . ASN A 1 181 ? 5.344 -8.170 -12.140 1.00 95.88 181 ASN A C 1
ATOM 1500 O O . ASN A 1 181 ? 4.380 -7.847 -12.835 1.00 95.88 181 ASN A O 1
ATOM 1504 N N . VAL A 1 182 ? 6.496 -8.588 -12.672 1.00 94.44 182 VAL A N 1
ATOM 1505 C CA . VAL A 1 182 ? 6.724 -8.674 -14.120 1.00 94.44 182 VAL A CA 1
ATOM 1506 C C . VAL A 1 182 ? 5.837 -9.745 -14.756 1.00 94.44 182 VAL A C 1
ATOM 1508 O O . VAL A 1 182 ? 5.264 -9.487 -15.810 1.00 94.44 182 VAL A O 1
ATOM 1511 N N . CYS A 1 183 ? 5.632 -10.901 -14.119 1.00 92.94 183 CYS A N 1
ATOM 1512 C CA . CYS A 1 183 ? 4.684 -11.907 -14.606 1.00 92.94 183 CYS A CA 1
ATOM 1513 C C . CYS A 1 183 ? 3.269 -11.332 -14.746 1.00 92.94 183 CYS A C 1
ATOM 1515 O O . CYS A 1 183 ? 2.653 -11.487 -15.798 1.00 92.94 183 CYS A O 1
ATOM 1517 N N . HIS A 1 184 ? 2.782 -10.607 -13.734 1.00 93.56 184 HIS A N 1
ATOM 1518 C CA . HIS A 1 184 ? 1.481 -9.938 -13.803 1.00 93.56 184 HIS A CA 1
ATOM 1519 C C . HIS A 1 184 ? 1.425 -8.846 -14.877 1.00 93.56 184 HIS A C 1
ATOM 1521 O O . HIS A 1 184 ? 0.394 -8.678 -15.520 1.00 93.56 184 HIS A O 1
ATOM 1527 N N . PHE A 1 185 ? 2.523 -8.125 -15.115 1.00 94.62 185 PHE A N 1
ATOM 1528 C CA . PHE A 1 185 ? 2.593 -7.157 -16.209 1.00 94.62 185 PHE A CA 1
ATOM 1529 C C . PHE A 1 185 ? 2.462 -7.832 -17.584 1.00 94.62 185 PHE A C 1
ATOM 1531 O O . PHE A 1 185 ? 1.739 -7.340 -18.452 1.00 94.62 185 PHE A O 1
ATOM 1538 N N . LEU A 1 186 ? 3.169 -8.946 -17.794 1.00 91.69 186 LEU A N 1
ATOM 1539 C CA . LEU A 1 186 ? 3.150 -9.674 -19.065 1.00 91.69 186 LEU A CA 1
ATOM 1540 C C . LEU A 1 186 ? 1.795 -10.347 -19.319 1.00 91.69 186 LEU A C 1
ATOM 1542 O O . LEU A 1 186 ? 1.348 -10.361 -20.464 1.00 91.69 186 LEU A O 1
ATOM 1546 N N . ASP A 1 187 ? 1.136 -10.845 -18.270 1.00 89.44 187 ASP A N 1
ATOM 1547 C CA . ASP A 1 187 ? -0.238 -11.363 -18.331 1.00 89.44 187 ASP A CA 1
ATOM 1548 C C . ASP A 1 187 ? -1.236 -10.257 -18.722 1.00 89.44 187 ASP A C 1
ATOM 1550 O O . ASP A 1 187 ? -2.075 -10.449 -19.601 1.00 89.44 187 ASP A O 1
ATOM 1554 N N . ALA A 1 188 ? -1.077 -9.057 -18.151 1.00 89.19 188 ALA A N 1
ATOM 1555 C CA . ALA A 1 188 ? -1.978 -7.928 -18.373 1.00 89.19 188 ALA A CA 1
ATOM 1556 C C . ALA A 1 188 ? -1.906 -7.310 -19.782 1.00 89.19 188 ALA A C 1
ATOM 1558 O O . ALA A 1 188 ? -2.926 -6.923 -20.353 1.00 89.19 188 ALA A O 1
ATOM 1559 N N . TYR A 1 189 ? -0.704 -7.175 -20.355 1.00 86.44 189 TYR A N 1
ATOM 1560 C CA . TYR A 1 189 ? -0.506 -6.400 -21.594 1.00 86.44 189 TYR A CA 1
ATOM 1561 C C . TYR A 1 189 ? 0.014 -7.195 -22.784 1.00 86.44 189 TYR A C 1
ATOM 1563 O O . TYR A 1 189 ? 0.207 -6.600 -23.847 1.00 86.44 189 TYR A O 1
ATOM 1571 N N . GLN A 1 190 ? 0.213 -8.503 -22.606 1.00 69.31 190 GLN A N 1
ATOM 1572 C CA . GLN A 1 190 ? 0.974 -9.383 -23.490 1.00 69.31 190 GLN A CA 1
ATOM 1573 C C . GLN A 1 190 ? 2.434 -8.932 -23.653 1.00 69.31 190 GLN A C 1
ATOM 1575 O O . GLN A 1 190 ? 2.764 -7.760 -23.852 1.00 69.31 190 GLN A O 1
ATOM 1580 N N . ALA A 1 191 ? 3.352 -9.892 -23.556 1.00 58.19 191 ALA A N 1
ATOM 1581 C CA . ALA A 1 191 ? 4.766 -9.629 -23.762 1.00 58.19 191 ALA A CA 1
ATOM 1582 C C . ALA A 1 191 ? 5.005 -9.113 -25.196 1.00 58.19 191 ALA A C 1
ATOM 1584 O O . ALA A 1 191 ? 4.520 -9.727 -26.149 1.00 58.19 191 ALA A O 1
ATOM 1585 N N . PRO A 1 192 ? 5.805 -8.049 -25.398 1.00 54.41 192 PRO A N 1
ATOM 1586 C CA . PRO A 1 192 ? 6.427 -7.831 -26.696 1.00 54.41 192 PRO A CA 1
ATOM 1587 C C . PRO A 1 192 ? 7.181 -9.115 -27.071 1.00 54.41 192 PRO A C 1
ATOM 1589 O O . PRO A 1 192 ? 7.917 -9.638 -26.233 1.00 54.41 192 PRO A O 1
ATOM 1592 N N . GLU A 1 193 ? 7.037 -9.603 -28.308 1.00 50.00 193 GLU A N 1
ATOM 1593 C CA . GLU A 1 193 ? 7.569 -10.899 -28.794 1.00 50.00 193 GLU A CA 1
ATOM 1594 C C . GLU A 1 193 ? 9.050 -11.172 -28.439 1.00 50.00 193 GLU A C 1
ATOM 1596 O O . GLU A 1 193 ? 9.494 -12.315 -28.423 1.00 50.00 193 GLU A O 1
ATOM 1601 N N . LYS A 1 194 ? 9.824 -10.132 -28.106 1.00 50.12 194 LYS A N 1
ATOM 1602 C CA . LYS A 1 194 ? 11.245 -10.194 -27.743 1.00 50.12 194 LYS A CA 1
ATOM 1603 C C . LYS A 1 194 ? 11.559 -10.714 -26.328 1.00 50.12 194 LYS A C 1
ATOM 1605 O O . LYS A 1 194 ? 12.713 -11.050 -26.098 1.00 50.12 194 LYS A O 1
ATOM 1610 N N . ILE A 1 195 ? 10.604 -10.762 -25.389 1.00 51.53 195 ILE A N 1
ATOM 1611 C CA . ILE A 1 195 ? 10.876 -11.103 -23.967 1.00 51.53 195 ILE A CA 1
ATOM 1612 C C . ILE A 1 195 ? 10.620 -12.586 -23.643 1.00 51.53 195 ILE A C 1
ATOM 1614 O O . ILE A 1 195 ? 11.179 -13.108 -22.689 1.00 51.53 195 ILE A O 1
ATOM 1618 N N . ILE A 1 196 ? 9.838 -13.305 -24.453 1.00 47.34 196 ILE A N 1
ATOM 1619 C CA . ILE A 1 196 ? 9.395 -14.683 -24.147 1.00 47.34 196 ILE A CA 1
ATOM 1620 C C . ILE A 1 196 ? 10.551 -15.719 -24.207 1.00 47.34 196 ILE A C 1
ATOM 1622 O O . ILE A 1 196 ? 10.382 -16.858 -23.787 1.00 47.34 196 ILE A O 1
ATOM 1626 N N . LEU A 1 197 ? 11.737 -15.343 -24.705 1.00 44.09 197 LEU A N 1
ATOM 1627 C CA . LEU A 1 197 ? 12.859 -16.257 -24.988 1.00 44.09 197 LEU A CA 1
ATOM 1628 C C . LEU A 1 197 ? 14.136 -16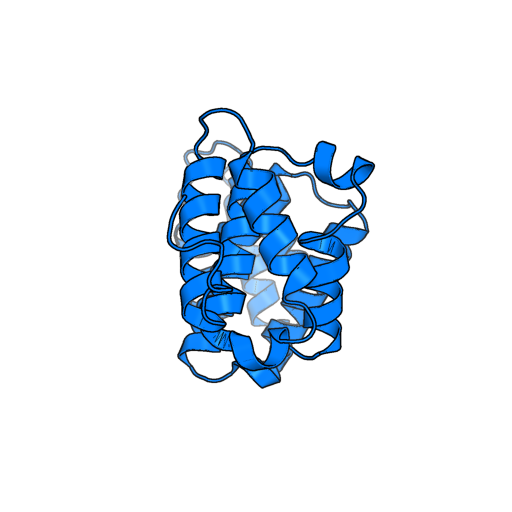.022 -24.148 1.00 44.09 197 LEU A C 1
ATOM 1630 O O . LEU A 1 197 ? 15.159 -16.632 -24.461 1.00 44.09 197 LEU A O 1
ATOM 1634 N N . GLN A 1 198 ? 14.115 -15.151 -23.131 1.00 40.72 198 GLN A N 1
ATOM 1635 C CA . GLN A 1 198 ? 15.256 -14.908 -22.224 1.00 40.72 198 GLN A CA 1
ATOM 1636 C C . GLN A 1 198 ? 15.005 -15.474 -20.830 1.00 40.72 198 GLN A C 1
ATOM 1638 O O . GLN A 1 198 ? 15.990 -15.973 -20.242 1.00 40.72 198 GLN A O 1
#

Secondary structure (DSSP, 8-state):
-HHHHHHHHHHHHHHHH-TT-THHHHHHHGGGGS---S--HHHHHIIIIIIIITS-HHHHHHHHHHHHHHHHHT-S-HHHHHHHIIIIIHHHHHHHHHTT-HHHH--HHHHHHHIIIIIS--HHHHHH--HHHHHHHHHHHHHHHHHHTTTTGGGHHHHHHHHHHHHTSSSSHHHHHHHHHHHHHHHHH---TTSTT-

Organism: Amborella trichopoda (NCBI:txid13333)

Radius of gyration: 17.68 Å; chains: 1; bounding box: 39×31×58 Å

InterPro domains:
  IPR016024 Armadillo-type fold [SSF48371] (53-189)
  IPR046805 Tra1, HEAT repeat ring region [PF20206] (2-198)
  IPR050517 DNA Damage Response and Repair Kinase [PTHR11139] (3-198)

Sequence (198 aa):
VKESKKLVKCFLNYLKHDKSEVSVLFDMISIFLVHTRIDYTFLKEFYVIEVAEGYPAQMKKTLLSHFLHLFQAKELGHDHLVVSMQMLILPMLAHAFQNGQSWDVIDQTIIKTIVEKLLDPPEEISAEYDEPLRIELLQLATLLLKYIQNDLVHHRKELIKFGWNHLKREDSASKQWAFVNVCHFLDAYQAPEKIILQ

pLDDT: mean 90.67, std 9.79, range [40.72, 97.81]

Foldseek 3Di:
DVVLVVVLVVLVVVCVVPVQCLVSLLVNLVVVVDDDPDDPVVNLCCQQPCQLPNDDLQSLQVNLVVLLVCLQVVVDDQVSNLSCLVRHNVSSLLSCLVVVVNCSNDDLVSVCSLLDPPQPDPPVVVVPHDLSSLLSNLSVLLSCLVRPLVSCVVVLVSQLCSLVVQCPDDDDPSNVSSVSSVVSSCVRPPDDPVPPPD